Protein AF-A0A7S4NDR8-F1 (afdb_monomer_lite)

Foldseek 3Di:
DVVVVVVVVVVVVVPDPDPDDDDPPPDDDDDDDDPPDPDDPDPPPPCPPDDLQFFWFFFDFFKTKIFHNPDFWAFKWKWKDAFFKTKTFAPTPPAAFPDAAWDADVVQQWPTKGGDRGMIMTTGHGDFNMFMWMDHTRMIMTGGGVADQQTHNGTWGDHRQFTPPPDTDGRDGDDDHNCVVCVRVSNNDHDDDNVPPPPD

Secondary structure (DSSP, 8-state):
-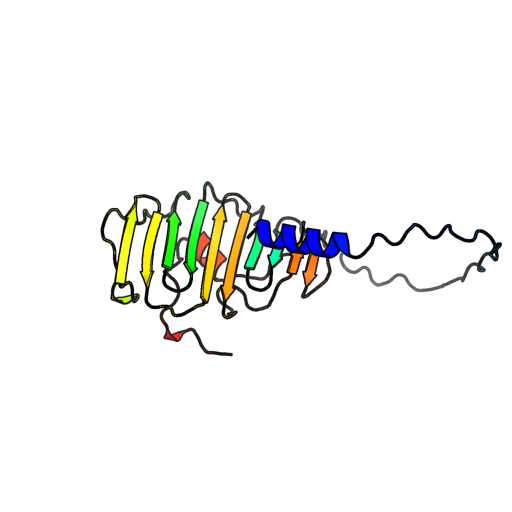HHHHHHHHHHHHTT-----PPP-------PPP-----PPPPP---------SEEEEEEEETEEEEEESS--EEEEEEEEEETTEEEEEE-STTPPP--SEE---GGGTEEEEEE-SSEEEEEE----SEEEEEEEETEEEEEEES-BTTTBSS-EEEETTEEEESS-EESPPPPP-HHHHHHHTT---SSPPGGG----

Organism: NCBI:txid180227

Structure (mmCIF, N/CA/C/O backbone):
data_AF-A0A7S4NDR8-F1
#
_entry.id   AF-A0A7S4NDR8-F1
#
loop_
_atom_site.group_PDB
_atom_site.id
_atom_site.type_symbol
_atom_site.label_atom_id
_atom_site.label_alt_id
_atom_site.label_comp_id
_atom_site.label_asym_id
_atom_site.label_entity_id
_atom_site.label_seq_id
_atom_site.pdbx_PDB_ins_code
_atom_site.Cartn_x
_atom_site.Cartn_y
_atom_site.Cartn_z
_atom_site.occupancy
_atom_site.B_iso_or_equiv
_atom_site.auth_seq_id
_atom_site.auth_comp_id
_atom_site.auth_asym_id
_atom_site.auth_atom_id
_atom_site.pdbx_PDB_model_num
ATOM 1 N N . GLU A 1 1 ? 9.365 9.680 5.099 1.00 47.12 1 GLU A N 1
ATOM 2 C CA . GLU A 1 1 ? 10.373 8.733 4.561 1.00 47.12 1 GLU A CA 1
ATOM 3 C C . GLU A 1 1 ? 11.387 9.365 3.592 1.00 47.12 1 GLU A C 1
ATOM 5 O O . GLU A 1 1 ? 12.544 8.960 3.604 1.00 47.12 1 GLU A O 1
ATOM 10 N N . THR A 1 2 ? 11.047 10.434 2.855 1.00 43.62 2 THR A N 1
ATOM 11 C CA . THR A 1 2 ? 11.952 11.140 1.912 1.00 43.62 2 THR A CA 1
ATOM 12 C C . THR A 1 2 ? 13.285 11.617 2.517 1.00 43.62 2 THR A C 1
ATOM 14 O O . THR A 1 2 ? 14.307 11.635 1.838 1.00 43.62 2 THR A O 1
ATOM 17 N N . PHE A 1 3 ? 13.314 11.963 3.810 1.00 41.59 3 PHE A N 1
ATOM 18 C CA . PHE A 1 3 ? 14.525 12.453 4.484 1.00 41.59 3 PHE A CA 1
ATOM 19 C C . PHE A 1 3 ? 15.592 11.375 4.728 1.00 41.59 3 PHE A C 1
ATOM 21 O O . PHE A 1 3 ? 16.781 11.688 4.720 1.00 41.59 3 PHE A O 1
ATOM 28 N N . VAL A 1 4 ? 15.198 10.113 4.925 1.00 57.78 4 VAL A N 1
ATOM 29 C CA . VAL A 1 4 ? 16.147 9.027 5.232 1.00 57.78 4 VAL A CA 1
ATOM 30 C C . VAL A 1 4 ? 16.891 8.593 3.970 1.00 57.78 4 VAL A C 1
ATOM 32 O O . VAL A 1 4 ? 18.102 8.387 4.009 1.00 57.78 4 VAL A O 1
ATOM 35 N N . VAL A 1 5 ? 16.198 8.564 2.828 1.00 58.53 5 VAL A N 1
ATOM 36 C CA . VAL A 1 5 ? 16.813 8.308 1.516 1.00 58.53 5 VAL A CA 1
ATOM 37 C C . VAL A 1 5 ? 17.783 9.434 1.146 1.00 58.53 5 VAL A C 1
ATOM 39 O O . VAL A 1 5 ? 18.893 9.158 0.695 1.00 58.53 5 VAL A O 1
ATOM 42 N N . LEU A 1 6 ? 17.435 10.697 1.431 1.00 54.94 6 LEU A N 1
ATOM 43 C CA . LEU A 1 6 ? 18.347 11.827 1.221 1.00 54.94 6 LEU A CA 1
ATOM 44 C C . LEU A 1 6 ? 19.599 11.740 2.109 1.00 54.94 6 LEU A C 1
ATOM 46 O O . LEU A 1 6 ? 20.694 12.061 1.655 1.00 54.94 6 LEU A O 1
ATOM 50 N N . LEU A 1 7 ? 19.458 11.285 3.359 1.00 59.50 7 LEU A N 1
ATOM 51 C CA . LEU A 1 7 ? 20.577 11.095 4.288 1.00 59.50 7 LEU A CA 1
ATOM 52 C C . LEU A 1 7 ? 21.486 9.931 3.885 1.00 59.50 7 LEU A C 1
ATOM 54 O O . LEU A 1 7 ? 22.703 10.065 3.988 1.00 59.50 7 LEU A O 1
ATOM 58 N N . LEU A 1 8 ? 20.932 8.824 3.383 1.00 60.38 8 LEU A N 1
ATOM 59 C CA . LEU A 1 8 ? 21.721 7.698 2.874 1.00 60.38 8 LEU A CA 1
ATOM 60 C C . LEU A 1 8 ? 22.433 8.049 1.562 1.00 60.38 8 LEU A C 1
ATOM 62 O O . LEU A 1 8 ? 23.616 7.742 1.424 1.00 60.38 8 LEU A O 1
ATOM 66 N N . LEU A 1 9 ? 21.784 8.778 0.650 1.00 59.06 9 LEU A N 1
ATOM 67 C CA . LEU A 1 9 ? 22.429 9.297 -0.563 1.00 59.06 9 LEU A CA 1
ATOM 68 C C . LEU A 1 9 ? 23.502 10.348 -0.235 1.00 59.06 9 LEU A C 1
ATOM 70 O O . LEU A 1 9 ? 24.587 10.320 -0.816 1.00 59.06 9 LEU A O 1
ATOM 74 N N . ALA A 1 10 ? 23.264 11.219 0.750 1.00 58.81 10 ALA A N 1
ATOM 75 C CA . ALA A 1 10 ? 24.262 12.179 1.225 1.00 58.81 10 ALA A CA 1
ATOM 76 C C . ALA A 1 10 ? 25.436 11.499 1.954 1.00 58.81 10 ALA A C 1
ATOM 78 O O . ALA A 1 10 ? 26.580 11.944 1.832 1.00 58.81 10 ALA A O 1
ATOM 79 N N . ALA A 1 11 ? 25.185 10.412 2.688 1.00 61.91 11 ALA A N 1
ATOM 80 C CA . ALA A 1 11 ? 26.225 9.616 3.335 1.00 61.91 11 ALA A CA 1
ATOM 81 C C . ALA A 1 11 ? 27.050 8.815 2.316 1.00 61.91 11 ALA A C 1
ATOM 83 O O . ALA A 1 11 ? 28.265 8.689 2.485 1.00 61.91 11 ALA A O 1
ATOM 84 N N . HIS A 1 12 ? 26.426 8.335 1.235 1.00 56.88 12 HIS A N 1
ATOM 85 C CA . HIS A 1 12 ? 27.137 7.625 0.173 1.00 56.88 12 HIS A CA 1
ATOM 86 C C . HIS A 1 12 ? 27.944 8.579 -0.718 1.00 56.88 12 HIS A C 1
ATOM 88 O O . HIS A 1 12 ? 29.095 8.284 -1.037 1.00 56.88 12 HIS A O 1
ATOM 94 N N . SER A 1 13 ? 27.410 9.773 -1.003 1.00 52.69 13 SER A N 1
ATOM 95 C CA . SER A 1 13 ? 28.092 10.831 -1.763 1.00 52.69 13 SER A CA 1
ATOM 96 C C . SER A 1 13 ? 29.358 11.360 -1.067 1.00 52.69 13 SER A C 1
ATOM 98 O O . SER A 1 13 ? 30.283 11.813 -1.735 1.00 52.69 13 SER A O 1
ATOM 100 N N . ARG A 1 14 ? 29.475 11.231 0.264 1.00 52.69 14 ARG A N 1
ATOM 101 C CA . ARG A 1 14 ? 30.699 11.604 1.003 1.00 52.69 14 ARG A CA 1
ATOM 102 C C . ARG A 1 14 ? 31.832 10.572 0.950 1.00 52.69 14 ARG A C 1
ATOM 104 O O . ARG A 1 14 ? 32.906 10.869 1.469 1.00 52.69 14 ARG A O 1
ATOM 111 N N . ARG A 1 15 ? 31.640 9.379 0.370 1.00 53.22 15 ARG A N 1
ATOM 112 C CA . ARG A 1 15 ? 32.685 8.332 0.343 1.00 53.22 15 ARG A CA 1
ATOM 113 C C . ARG A 1 15 ? 33.562 8.298 -0.912 1.00 53.22 15 ARG A C 1
ATOM 115 O O . ARG A 1 15 ? 34.567 7.593 -0.884 1.00 53.22 15 ARG A O 1
ATOM 122 N N . GLU A 1 16 ? 33.285 9.093 -1.945 1.00 50.88 16 GLU A N 1
ATOM 123 C CA . GLU A 1 16 ? 34.094 9.103 -3.176 1.00 50.88 16 GLU A CA 1
ATOM 124 C C . GLU A 1 16 ? 34.367 10.514 -3.710 1.00 50.88 16 GLU A C 1
ATOM 126 O O . GLU A 1 16 ? 33.952 10.897 -4.796 1.00 50.88 16 GLU A O 1
ATOM 131 N N . THR A 1 17 ? 35.164 11.288 -2.981 1.00 50.78 17 THR A N 1
ATOM 132 C CA . THR A 1 17 ? 36.035 12.280 -3.627 1.00 50.78 17 THR A CA 1
ATOM 133 C C . THR A 1 17 ? 37.469 11.777 -3.537 1.00 50.78 17 THR A C 1
ATOM 135 O O . THR A 1 17 ? 38.286 12.318 -2.791 1.00 50.78 17 THR A O 1
ATOM 138 N N . ARG A 1 18 ? 37.786 10.695 -4.263 1.00 54.88 18 ARG A N 1
ATOM 139 C CA . ARG A 1 18 ? 39.184 10.481 -4.656 1.00 54.88 18 ARG A CA 1
ATOM 140 C C . ARG A 1 18 ? 39.522 11.569 -5.681 1.00 54.88 18 ARG A C 1
ATOM 142 O O . ARG A 1 18 ? 38.702 11.817 -6.565 1.00 54.88 18 ARG A O 1
ATOM 149 N N . PRO A 1 19 ? 40.677 12.242 -5.565 1.00 59.91 19 PRO A N 1
ATOM 150 C CA . PRO A 1 19 ? 41.112 13.174 -6.594 1.00 59.91 19 PRO A CA 1
ATOM 151 C C . PRO A 1 19 ? 41.170 12.439 -7.942 1.00 59.91 19 PRO A C 1
ATOM 153 O O . PRO A 1 19 ? 41.523 11.255 -7.960 1.00 59.91 19 PRO A O 1
ATOM 156 N N . PRO A 1 20 ? 40.816 13.100 -9.056 1.00 52.59 20 PRO A N 1
ATOM 157 C CA . PRO A 1 20 ? 40.883 12.490 -10.374 1.00 52.59 20 PRO A CA 1
ATOM 158 C C . PRO A 1 20 ? 42.324 12.038 -10.634 1.00 52.59 20 PRO A C 1
ATOM 160 O O . PRO A 1 20 ? 43.225 12.864 -10.780 1.00 52.59 20 PRO A O 1
ATOM 163 N N . GLN A 1 21 ? 42.555 10.723 -10.658 1.00 63.78 21 GLN A N 1
ATOM 164 C CA . GLN A 1 21 ? 43.772 10.178 -11.245 1.00 63.78 21 GLN A CA 1
ATOM 165 C C . GLN A 1 21 ? 43.726 10.529 -12.729 1.00 63.78 21 GLN A C 1
ATOM 167 O O . GLN A 1 21 ? 42.792 10.146 -13.433 1.00 63.78 21 GLN A O 1
ATOM 172 N N . GLN A 1 22 ? 44.703 11.312 -13.188 1.00 60.75 22 GLN A N 1
ATOM 173 C CA . GLN A 1 22 ? 44.861 11.567 -14.610 1.00 60.75 22 GLN A CA 1
ATOM 174 C C . GLN A 1 22 ? 45.076 10.223 -15.318 1.00 60.75 22 GLN A C 1
ATOM 176 O O . GLN A 1 22 ? 45.931 9.452 -14.875 1.00 60.75 22 GLN A O 1
ATOM 181 N N . PRO A 1 23 ? 44.306 9.916 -16.375 1.00 58.88 23 PRO A N 1
ATOM 182 C CA . PRO A 1 23 ? 44.529 8.711 -17.151 1.00 58.88 23 PRO A CA 1
ATOM 183 C C . PRO A 1 23 ? 45.910 8.794 -17.805 1.00 58.88 23 PRO A C 1
ATOM 185 O O . PRO A 1 23 ? 46.210 9.739 -18.538 1.00 58.88 23 PRO A O 1
ATOM 188 N N . ASP A 1 24 ? 46.750 7.806 -17.508 1.00 57.78 24 ASP A N 1
ATOM 189 C CA . ASP A 1 24 ? 48.013 7.577 -18.195 1.00 57.78 24 ASP A CA 1
ATOM 190 C C . ASP A 1 24 ? 47.701 7.209 -19.654 1.00 57.78 24 ASP A C 1
ATOM 192 O O . ASP A 1 24 ? 47.168 6.143 -19.956 1.00 57.78 24 ASP A O 1
ATOM 196 N N . MET A 1 25 ? 47.961 8.147 -20.563 1.00 55.12 25 MET A N 1
ATOM 197 C CA . MET A 1 25 ? 47.693 8.036 -22.001 1.00 55.12 25 MET A CA 1
ATOM 198 C C . MET A 1 25 ? 48.831 7.317 -22.746 1.00 55.12 25 MET A C 1
ATOM 200 O O . MET A 1 25 ? 49.174 7.688 -23.872 1.00 55.12 25 MET A O 1
ATOM 204 N N . SER A 1 26 ? 49.443 6.303 -22.132 1.00 64.88 26 SER A N 1
ATOM 205 C CA . SER A 1 26 ? 50.592 5.589 -22.697 1.00 64.88 26 SER A CA 1
ATOM 206 C C . SER A 1 26 ? 50.338 4.112 -23.009 1.00 64.88 26 SER A C 1
ATOM 208 O O . SER A 1 26 ? 51.247 3.301 -22.910 1.00 64.88 26 SER A O 1
ATOM 210 N N . GLU A 1 27 ? 49.159 3.748 -23.523 1.00 59.47 27 GLU A N 1
ATOM 211 C CA . GLU A 1 27 ? 49.020 2.461 -24.222 1.00 59.47 27 GLU A CA 1
ATOM 212 C C . GLU A 1 27 ? 48.332 2.604 -25.582 1.00 59.47 27 GLU A C 1
ATOM 214 O O . GLU A 1 27 ? 47.116 2.700 -25.745 1.00 59.47 27 GLU A O 1
ATOM 219 N N . ARG A 1 28 ? 49.199 2.672 -26.595 1.00 50.53 28 ARG A N 1
ATOM 220 C CA . ARG A 1 28 ? 48.893 2.595 -28.018 1.00 50.53 28 ARG A CA 1
ATOM 221 C C . ARG A 1 28 ? 48.278 1.236 -28.363 1.00 50.53 28 ARG A C 1
ATOM 223 O O . ARG A 1 28 ? 48.945 0.217 -28.275 1.00 50.53 28 ARG A O 1
ATOM 230 N N . SER A 1 29 ? 47.088 1.301 -28.953 1.00 59.09 29 SER A N 1
ATOM 231 C CA . SER A 1 29 ? 46.782 0.746 -30.279 1.00 59.09 29 SER A CA 1
ATOM 232 C C . SER A 1 29 ? 47.275 -0.678 -30.572 1.00 59.09 29 SER A C 1
ATOM 234 O O . SER A 1 29 ? 48.303 -0.857 -31.227 1.00 59.09 29 SER A O 1
ATOM 236 N N . GLN A 1 30 ? 46.429 -1.664 -30.283 1.00 56.53 30 GLN A N 1
ATOM 237 C CA . GLN A 1 30 ? 46.253 -2.816 -31.168 1.00 56.53 30 GLN A CA 1
ATOM 238 C C . GLN A 1 30 ? 44.756 -3.014 -31.407 1.00 56.53 30 GLN A C 1
ATOM 240 O O . GLN A 1 30 ? 43.985 -3.229 -30.476 1.00 56.53 30 GLN A O 1
ATOM 245 N N . ALA A 1 31 ? 44.345 -2.853 -32.665 1.00 56.16 31 ALA A N 1
ATOM 246 C CA . ALA A 1 31 ? 42.996 -3.160 -33.105 1.00 56.16 31 ALA A CA 1
ATOM 247 C C . ALA A 1 31 ? 42.802 -4.685 -33.040 1.00 56.16 31 ALA A C 1
ATOM 249 O O . ALA A 1 31 ? 43.624 -5.401 -33.614 1.00 56.16 31 ALA A O 1
ATOM 250 N N . PRO A 1 32 ? 41.767 -5.199 -32.356 1.00 65.31 32 PRO A N 1
ATOM 251 C CA . PRO A 1 32 ? 41.434 -6.611 -32.441 1.00 65.31 32 PRO A CA 1
ATOM 252 C C . PRO A 1 32 ? 40.865 -6.930 -33.830 1.00 65.31 32 PRO A C 1
ATOM 254 O O . PRO A 1 32 ? 40.048 -6.180 -34.370 1.00 65.31 32 PRO A O 1
ATOM 257 N N . ASP A 1 33 ? 41.319 -8.048 -34.395 1.00 58.94 33 ASP A N 1
ATOM 258 C CA . ASP A 1 33 ? 40.849 -8.596 -35.665 1.00 58.94 33 ASP A CA 1
ATOM 259 C C . ASP A 1 33 ? 39.321 -8.807 -35.673 1.00 58.94 33 ASP A C 1
ATOM 261 O O . ASP A 1 33 ? 38.731 -9.161 -34.644 1.00 58.94 33 ASP A O 1
ATOM 265 N N . PRO A 1 34 ? 38.649 -8.649 -36.830 1.00 56.00 34 PRO A N 1
ATOM 266 C CA . PRO A 1 34 ? 37.228 -8.933 -36.954 1.00 56.00 34 PRO A CA 1
ATOM 267 C C . PRO A 1 34 ? 36.975 -10.442 -36.827 1.00 56.00 34 PRO A C 1
ATOM 269 O O . PRO A 1 34 ? 37.177 -11.216 -37.764 1.00 56.00 34 PRO A O 1
ATOM 272 N N . LEU A 1 35 ? 36.496 -10.861 -35.655 1.00 52.62 35 LEU A N 1
ATOM 273 C CA . LEU A 1 35 ? 35.938 -12.191 -35.420 1.00 52.62 35 LEU A CA 1
ATOM 274 C C . LEU A 1 35 ? 34.683 -12.384 -36.286 1.00 52.62 35 LEU A C 1
ATOM 276 O O . LEU A 1 35 ? 33.605 -11.866 -35.993 1.00 52.62 35 LEU A O 1
ATOM 280 N N . VAL A 1 36 ? 34.835 -13.163 -37.357 1.00 60.38 36 VAL A N 1
ATOM 281 C CA . VAL A 1 36 ? 33.736 -13.733 -38.142 1.00 60.38 36 VAL A CA 1
ATOM 282 C C . VAL A 1 36 ? 32.967 -14.707 -37.245 1.00 60.38 36 VAL A C 1
ATOM 284 O O . VAL A 1 36 ? 33.396 -15.837 -37.029 1.00 60.38 36 VAL A O 1
ATOM 287 N N . SER A 1 37 ? 31.830 -14.265 -36.706 1.00 50.88 37 SER A N 1
ATOM 288 C CA . SER A 1 37 ? 30.893 -15.109 -35.960 1.00 50.88 37 SER A CA 1
ATOM 289 C C . SER A 1 37 ? 29.688 -15.439 -36.841 1.00 50.88 37 SER A C 1
ATOM 291 O O . SER A 1 37 ? 28.754 -14.652 -36.975 1.00 50.88 37 SER A O 1
ATOM 293 N N . GLY A 1 38 ? 29.729 -16.616 -37.470 1.00 53.97 38 GLY A N 1
ATOM 294 C CA . GLY A 1 38 ? 28.604 -17.237 -38.176 1.00 53.97 38 GLY A CA 1
ATOM 295 C C . GLY A 1 38 ? 27.606 -17.882 -37.211 1.00 53.97 38 GLY A C 1
ATOM 296 O O . GLY A 1 38 ? 27.370 -19.086 -37.280 1.00 53.97 38 GLY A O 1
ATOM 297 N N . GLY A 1 39 ? 27.059 -17.099 -36.282 1.00 53.62 39 GLY A N 1
ATOM 298 C CA . GLY A 1 39 ? 25.976 -17.530 -35.402 1.00 53.62 39 GLY A CA 1
ATOM 299 C C . GLY A 1 39 ? 24.621 -17.320 -36.073 1.00 53.62 39 GLY A C 1
ATOM 300 O O . GLY A 1 39 ? 24.325 -16.218 -36.531 1.00 53.62 39 GLY A O 1
ATOM 301 N N . ASN A 1 40 ? 23.793 -18.366 -36.125 1.00 64.69 40 ASN A N 1
ATOM 302 C CA . ASN A 1 40 ? 22.383 -18.231 -36.488 1.00 64.69 40 ASN A CA 1
ATOM 303 C C . ASN A 1 40 ? 21.728 -17.142 -35.614 1.00 64.69 40 ASN A C 1
ATOM 305 O O . ASN A 1 40 ? 22.010 -17.105 -34.411 1.00 64.69 40 ASN A O 1
ATOM 309 N N . PRO A 1 41 ? 20.867 -16.272 -36.177 1.00 64.56 41 PRO A N 1
ATOM 310 C CA . PRO A 1 41 ? 20.147 -15.288 -35.383 1.00 64.56 41 PRO A CA 1
ATOM 311 C C . PRO A 1 41 ? 19.368 -16.016 -34.277 1.00 64.56 41 PRO A C 1
ATOM 313 O O . PRO A 1 41 ? 18.782 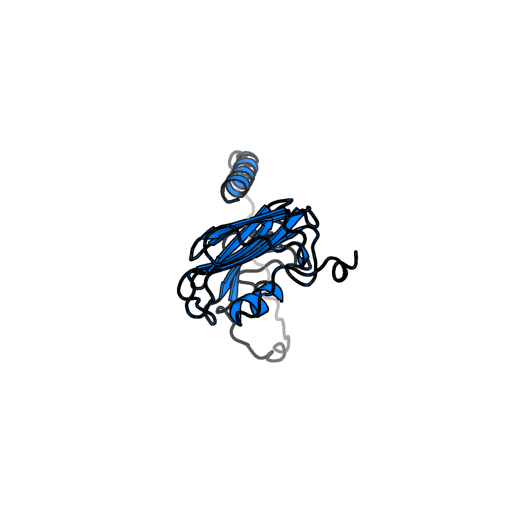-17.071 -34.551 1.00 64.56 41 PRO A O 1
ATOM 316 N N . PRO A 1 42 ? 19.376 -15.502 -33.032 1.00 65.06 42 PRO A N 1
ATOM 317 C CA . PRO A 1 42 ? 18.561 -16.070 -31.972 1.00 65.06 42 PRO A CA 1
ATOM 318 C C . PRO A 1 42 ? 17.106 -16.146 -32.454 1.00 65.06 42 PRO A C 1
ATOM 320 O O . PRO A 1 42 ? 16.675 -15.279 -33.224 1.00 65.06 42 PRO A O 1
ATOM 323 N N . PRO A 1 43 ? 16.357 -17.191 -32.055 1.00 59.78 43 PRO A N 1
ATOM 324 C CA . PRO A 1 43 ? 14.951 -17.306 -32.411 1.00 59.78 43 PRO A CA 1
ATOM 325 C C . PRO A 1 43 ? 14.267 -15.989 -32.066 1.00 59.78 43 PRO A C 1
ATOM 327 O O . PRO A 1 43 ? 14.545 -15.424 -31.008 1.00 59.78 43 PRO A O 1
ATOM 330 N N . ALA A 1 44 ? 13.433 -15.491 -32.981 1.00 55.12 44 ALA A N 1
ATOM 331 C CA . ALA A 1 44 ? 12.648 -14.280 -32.801 1.00 55.12 44 ALA A CA 1
ATOM 332 C C . ALA A 1 44 ? 11.732 -14.457 -31.581 1.00 55.12 44 ALA A C 1
ATOM 334 O O . ALA A 1 44 ? 10.579 -14.867 -31.699 1.00 55.12 44 ALA A O 1
ATOM 335 N N . GLY A 1 45 ? 12.284 -14.219 -30.391 1.00 51.69 45 GLY A N 1
ATOM 336 C CA . GLY A 1 45 ? 11.537 -14.057 -29.163 1.00 51.69 45 GLY A CA 1
ATOM 337 C C . GLY A 1 45 ? 10.607 -12.892 -29.416 1.00 51.69 45 GLY A C 1
ATOM 338 O O . GLY A 1 45 ? 11.073 -11.817 -29.796 1.00 51.69 45 GLY A O 1
ATOM 339 N N . GLY A 1 46 ? 9.302 -13.148 -29.328 1.00 51.38 46 GLY A N 1
ATOM 340 C CA . GLY A 1 46 ? 8.286 -12.136 -29.566 1.00 51.38 46 GLY A CA 1
ATOM 341 C C . GLY A 1 46 ? 8.661 -10.887 -28.786 1.00 51.38 46 GLY A C 1
ATOM 342 O O . GLY A 1 46 ? 8.778 -10.938 -27.565 1.00 51.38 46 GLY A O 1
ATOM 343 N N . SER A 1 47 ? 8.929 -9.795 -29.499 1.00 48.28 47 SER A N 1
ATOM 344 C CA . SER A 1 47 ? 9.213 -8.510 -28.883 1.00 48.28 47 SER A CA 1
ATOM 345 C C . SER A 1 47 ? 7.909 -8.010 -28.271 1.00 48.28 47 SER A C 1
ATOM 347 O O . SER A 1 47 ? 7.176 -7.242 -28.897 1.00 48.28 47 SER A O 1
ATOM 349 N N . SER A 1 48 ? 7.566 -8.495 -27.078 1.00 66.75 48 SER A N 1
ATOM 350 C CA . SER A 1 48 ? 6.593 -7.816 -26.240 1.00 66.75 48 SER A CA 1
ATOM 351 C C . SER A 1 48 ? 7.194 -6.448 -25.971 1.00 66.75 48 SER A C 1
ATOM 353 O O . SER A 1 48 ? 8.247 -6.335 -25.339 1.00 66.75 48 SER A O 1
ATOM 355 N N . THR A 1 49 ? 6.592 -5.418 -26.554 1.00 70.12 49 THR A N 1
ATOM 356 C CA . THR A 1 49 ? 6.933 -4.041 -26.225 1.00 70.12 49 THR A CA 1
ATOM 357 C C . THR A 1 49 ? 6.877 -3.908 -24.705 1.00 70.12 49 THR A C 1
ATOM 359 O O . THR A 1 49 ? 5.888 -4.364 -24.128 1.00 70.12 49 THR A O 1
ATOM 362 N N . PRO A 1 50 ? 7.923 -3.370 -24.059 1.00 73.12 50 PRO A N 1
ATOM 363 C CA . PRO A 1 50 ? 7.932 -3.212 -22.613 1.00 73.12 50 PRO A CA 1
ATOM 364 C C . PRO A 1 50 ? 6.682 -2.450 -22.173 1.00 73.12 50 PRO A C 1
ATOM 366 O O . PRO A 1 50 ? 6.357 -1.404 -22.739 1.00 73.12 50 PRO A O 1
ATOM 369 N N . ASP A 1 51 ? 5.964 -3.030 -21.217 1.00 81.75 51 ASP A N 1
ATOM 370 C CA . ASP A 1 51 ? 4.785 -2.418 -20.631 1.00 81.75 51 ASP A CA 1
ATOM 371 C C . ASP A 1 51 ? 5.233 -1.368 -19.610 1.00 81.75 51 ASP A C 1
ATOM 373 O O . ASP A 1 51 ? 5.897 -1.685 -18.625 1.00 81.75 51 ASP A O 1
ATOM 377 N N . TYR A 1 52 ? 4.926 -0.106 -19.898 1.00 83.50 52 TYR A N 1
ATOM 378 C CA . TYR A 1 52 ? 5.291 1.039 -19.064 1.00 83.50 52 TYR A CA 1
ATOM 379 C C . TYR A 1 52 ? 4.091 1.622 -18.315 1.00 83.50 52 TYR A C 1
ATOM 381 O O . TYR A 1 52 ? 4.217 2.695 -17.718 1.00 83.50 52 TYR A O 1
ATOM 389 N N . THR A 1 53 ? 2.925 0.970 -18.346 1.00 91.44 53 THR A N 1
ATOM 390 C CA . THR A 1 53 ? 1.760 1.463 -17.600 1.00 91.44 53 THR A CA 1
ATOM 391 C C . THR A 1 53 ? 1.919 1.252 -16.094 1.00 91.44 53 THR A C 1
ATOM 393 O O . THR A 1 53 ? 1.359 2.030 -15.321 1.00 91.44 53 THR A O 1
ATOM 396 N N . HIS A 1 54 ? 2.762 0.299 -15.674 1.00 93.94 54 HIS A N 1
ATOM 397 C CA . HIS A 1 54 ? 3.025 -0.031 -14.272 1.00 93.94 54 HIS A CA 1
ATOM 398 C C . HIS A 1 54 ? 4.520 0.004 -13.944 1.00 93.94 54 HIS A C 1
ATOM 400 O O . HIS A 1 54 ? 5.282 -0.847 -14.396 1.00 93.94 54 HIS A O 1
ATOM 406 N N . CYS A 1 55 ? 4.959 0.967 -13.131 1.00 96.94 55 CYS A N 1
ATOM 407 C CA . CYS A 1 55 ? 6.383 1.154 -12.830 1.00 96.94 55 CYS A CA 1
ATOM 408 C C . CYS A 1 55 ? 6.637 1.392 -11.340 1.00 96.94 55 CYS A C 1
ATOM 410 O O . CYS A 1 55 ? 6.092 2.328 -10.750 1.00 96.94 55 CYS A O 1
ATOM 412 N N . THR A 1 56 ? 7.551 0.625 -10.742 1.00 97.69 56 THR A N 1
ATOM 413 C CA . THR A 1 56 ? 8.086 0.927 -9.405 1.00 97.69 56 THR A CA 1
ATOM 414 C C . THR A 1 56 ? 8.853 2.247 -9.452 1.00 97.69 56 THR A C 1
ATOM 416 O O . THR A 1 56 ? 9.801 2.372 -10.216 1.00 97.69 56 THR A O 1
ATOM 419 N N . MET A 1 57 ? 8.487 3.233 -8.630 1.00 97.62 57 MET A N 1
ATOM 420 C CA . MET A 1 57 ? 9.149 4.545 -8.585 1.00 97.62 57 MET A CA 1
ATOM 421 C C . MET A 1 57 ? 10.247 4.589 -7.518 1.00 97.62 57 MET A C 1
ATOM 423 O O . MET A 1 57 ? 11.361 5.053 -7.775 1.00 97.62 57 MET A O 1
ATOM 427 N N . SER A 1 58 ? 9.931 4.140 -6.303 1.00 98.06 58 SER A N 1
ATOM 428 C CA . SER A 1 58 ? 10.855 4.125 -5.167 1.00 98.06 58 SER A CA 1
ATOM 429 C C . SER A 1 58 ? 10.447 3.051 -4.171 1.00 98.06 58 SER A C 1
ATOM 431 O O . SER A 1 58 ? 9.259 2.842 -3.957 1.00 98.06 58 SER A O 1
ATOM 433 N N . ALA A 1 59 ? 11.412 2.385 -3.547 1.00 97.69 59 ALA A N 1
ATOM 434 C CA . ALA A 1 59 ? 11.152 1.363 -2.547 1.00 97.69 59 ALA A CA 1
ATOM 435 C C . ALA A 1 59 ? 12.275 1.287 -1.519 1.00 97.69 59 ALA A C 1
ATOM 437 O O . ALA A 1 59 ? 13.443 1.512 -1.849 1.00 97.69 59 ALA A O 1
ATOM 438 N N . CYS A 1 60 ? 11.911 0.961 -0.283 1.00 96.88 60 CYS A N 1
ATOM 439 C CA . CYS A 1 60 ? 12.830 0.833 0.836 1.00 96.88 60 CYS A CA 1
ATOM 440 C C . CYS A 1 60 ? 12.388 -0.316 1.748 1.00 96.88 60 CYS A C 1
ATOM 442 O O . CYS A 1 60 ? 11.549 -0.136 2.626 1.00 96.88 60 CYS A O 1
ATOM 444 N N . PHE A 1 61 ? 12.986 -1.491 1.550 1.00 94.75 61 PHE A N 1
ATOM 445 C CA . PHE A 1 61 ? 12.792 -2.719 2.323 1.00 94.75 61 PHE A CA 1
ATOM 446 C C . PHE A 1 61 ? 11.331 -3.168 2.431 1.00 94.75 61 PHE A C 1
ATOM 448 O O . PHE A 1 61 ? 10.925 -4.070 1.712 1.00 94.75 61 PHE A O 1
ATOM 455 N N . CYS A 1 62 ? 10.562 -2.579 3.342 1.00 96.19 62 CYS A N 1
ATOM 456 C CA . CYS A 1 62 ? 9.194 -2.953 3.672 1.00 96.19 62 CYS A CA 1
ATOM 457 C C . CYS A 1 62 ? 8.130 -2.090 2.989 1.00 96.19 62 CYS A C 1
ATOM 459 O O . CYS A 1 62 ? 6.947 -2.343 3.200 1.00 96.19 62 CYS A O 1
ATOM 461 N N . CYS A 1 63 ? 8.510 -1.068 2.221 1.00 97.31 63 CYS A N 1
ATOM 462 C CA . CYS A 1 63 ? 7.562 -0.207 1.525 1.00 97.31 63 CYS A CA 1
ATOM 463 C C . CYS A 1 63 ? 7.993 0.112 0.094 1.00 97.31 63 CYS A C 1
ATOM 465 O O . CYS A 1 63 ? 9.184 0.133 -0.232 1.00 97.31 63 CYS A O 1
ATOM 467 N N . TYR A 1 64 ? 7.011 0.388 -0.762 1.00 98.19 64 TYR A N 1
ATOM 468 C CA . TYR A 1 64 ? 7.241 0.884 -2.111 1.00 98.19 64 TYR A CA 1
ATOM 469 C C . TYR A 1 64 ? 6.189 1.906 -2.530 1.00 98.19 64 TYR A C 1
ATOM 471 O O . TYR A 1 64 ? 5.076 1.925 -2.014 1.00 98.19 64 TYR A O 1
ATOM 479 N N . ASN A 1 65 ? 6.566 2.737 -3.496 1.00 98.25 65 ASN A N 1
ATOM 480 C CA . ASN A 1 65 ? 5.713 3.635 -4.254 1.00 98.25 65 ASN A CA 1
ATOM 481 C C . ASN A 1 65 ? 5.881 3.315 -5.738 1.00 98.25 65 ASN A C 1
ATOM 483 O O . ASN A 1 65 ? 7.006 3.139 -6.220 1.00 98.25 65 ASN A O 1
ATOM 487 N N . ALA A 1 66 ? 4.777 3.272 -6.463 1.00 98.00 66 ALA A N 1
ATOM 488 C CA . ALA A 1 66 ? 4.726 2.932 -7.873 1.00 98.00 66 ALA A CA 1
ATOM 489 C C . ALA A 1 66 ? 3.699 3.794 -8.612 1.00 98.00 66 ALA A C 1
ATOM 491 O O . ALA A 1 66 ? 2.886 4.495 -8.002 1.00 98.00 66 ALA A O 1
ATOM 492 N N . VAL A 1 67 ? 3.794 3.764 -9.937 1.00 97.56 67 VAL A N 1
ATOM 493 C CA . VAL A 1 67 ? 2.886 4.426 -10.870 1.00 97.56 67 VAL A CA 1
ATOM 494 C C . VAL A 1 67 ? 2.072 3.357 -11.586 1.00 97.56 67 VAL A C 1
ATOM 496 O O . VAL A 1 67 ? 2.644 2.379 -12.056 1.00 97.56 67 VAL A O 1
ATOM 499 N N . ASP A 1 68 ? 0.765 3.571 -11.675 1.00 96.38 68 ASP A N 1
ATOM 500 C CA . ASP A 1 68 ? -0.212 2.771 -12.406 1.00 96.38 68 ASP A CA 1
ATOM 501 C C . ASP A 1 68 ? -1.058 3.721 -13.267 1.00 96.38 68 ASP A C 1
ATOM 503 O O . ASP A 1 68 ? -1.841 4.526 -12.755 1.00 96.38 68 ASP A O 1
ATOM 507 N N . LEU A 1 69 ? -0.837 3.683 -14.580 1.00 95.75 69 LEU A N 1
ATOM 508 C CA . LEU A 1 69 ? -1.527 4.537 -15.550 1.00 95.75 69 LEU A CA 1
ATOM 509 C C . LEU A 1 69 ? -2.869 3.958 -16.008 1.00 95.75 69 LEU A C 1
ATOM 511 O O . LEU A 1 69 ? -3.687 4.705 -16.546 1.00 95.75 69 LEU A O 1
ATOM 515 N N . ASP A 1 70 ? -3.109 2.672 -15.761 1.00 95.06 70 ASP A N 1
ATOM 516 C CA . ASP A 1 70 ? -4.356 1.993 -16.118 1.00 95.06 70 ASP A CA 1
ATOM 517 C C . ASP A 1 70 ? -5.434 2.192 -15.042 1.00 95.06 70 ASP A C 1
ATOM 519 O O . ASP A 1 70 ? -6.632 2.160 -15.329 1.00 95.06 70 ASP A O 1
ATOM 523 N N . ASN A 1 71 ? -5.023 2.470 -13.803 1.00 91.75 71 ASN A N 1
ATOM 524 C CA . ASN A 1 71 ? -5.905 2.681 -12.662 1.00 91.75 71 ASN A CA 1
ATOM 525 C C . ASN A 1 71 ? -5.650 4.055 -12.039 1.00 91.75 71 ASN A C 1
ATOM 527 O O . ASN A 1 71 ? -4.875 4.198 -11.096 1.00 91.75 71 ASN A O 1
ATOM 531 N N . ILE A 1 72 ? -6.345 5.080 -12.533 1.00 92.75 72 ILE A N 1
ATOM 532 C CA . ILE A 1 72 ? -6.246 6.441 -11.995 1.00 92.75 72 ILE A CA 1
ATOM 533 C C . ILE A 1 72 ? -7.368 6.671 -10.980 1.00 92.75 72 ILE A C 1
ATOM 535 O O . ILE A 1 72 ? -8.540 6.776 -11.342 1.00 92.75 72 ILE A O 1
ATOM 539 N N . ALA A 1 73 ? -7.009 6.804 -9.704 1.00 90.50 73 ALA A N 1
ATOM 540 C CA . ALA A 1 73 ? -7.954 7.181 -8.659 1.00 90.50 73 ALA A CA 1
ATOM 541 C C . ALA A 1 73 ? -8.217 8.692 -8.698 1.00 90.50 73 ALA A C 1
ATOM 543 O O . ALA A 1 73 ? -7.294 9.501 -8.602 1.00 90.50 73 ALA A O 1
ATOM 544 N N . LEU A 1 74 ? -9.481 9.103 -8.794 1.00 90.06 74 LEU A N 1
ATOM 545 C CA . LEU A 1 74 ? -9.838 10.505 -8.585 1.00 90.06 74 LEU A CA 1
ATOM 546 C C . LEU A 1 74 ? -9.767 10.793 -7.084 1.00 90.06 74 LEU A C 1
ATOM 548 O O . LEU A 1 74 ? -10.582 10.255 -6.347 1.00 90.06 74 LEU A O 1
ATOM 552 N N . CYS A 1 75 ? -8.812 11.632 -6.662 1.00 92.94 75 CYS A N 1
ATOM 553 C CA . CYS A 1 75 ? -8.425 11.901 -5.265 1.00 92.94 75 CYS A CA 1
ATOM 554 C C . CYS A 1 75 ? -7.658 10.746 -4.590 1.00 92.94 75 CYS A C 1
ATOM 556 O O . CYS A 1 75 ? -7.174 9.832 -5.253 1.00 92.94 75 CYS A O 1
ATOM 558 N N . CYS A 1 76 ? -7.472 10.842 -3.268 1.00 92.06 76 CYS A N 1
ATOM 559 C CA . CYS A 1 76 ? -6.683 9.891 -2.497 1.00 92.06 76 CYS A CA 1
ATOM 560 C C . CYS A 1 76 ? -7.563 8.970 -1.640 1.00 92.06 76 CYS A C 1
ATOM 562 O O . CYS A 1 76 ? -8.548 9.410 -1.036 1.00 92.06 76 CYS A O 1
ATOM 564 N N . MET A 1 77 ? -7.138 7.718 -1.520 1.00 94.62 77 MET A N 1
ATOM 565 C CA . MET A 1 77 ? -7.627 6.748 -0.547 1.00 94.62 77 MET A CA 1
ATOM 566 C C . MET A 1 77 ? -6.445 5.989 0.046 1.00 94.62 77 MET A C 1
ATOM 568 O O . MET A 1 77 ? -5.521 5.629 -0.679 1.00 94.62 77 MET A O 1
ATOM 572 N N . TYR A 1 78 ? -6.441 5.778 1.356 1.00 94.69 78 TYR A N 1
ATOM 573 C CA . TYR A 1 78 ? -5.446 4.927 2.002 1.00 94.69 78 TYR A CA 1
ATOM 574 C C . TYR A 1 78 ? -5.998 4.326 3.284 1.00 94.69 78 TYR A C 1
ATOM 576 O O . TYR A 1 78 ? -6.938 4.859 3.876 1.00 94.69 78 TYR A O 1
ATOM 584 N N . GLU A 1 79 ? -5.380 3.228 3.685 1.00 94.69 79 GLU A N 1
ATOM 585 C CA . GLU A 1 79 ? -5.602 2.520 4.937 1.00 94.69 79 GLU A CA 1
ATOM 586 C C . GLU A 1 79 ? -4.252 2.049 5.447 1.00 94.69 79 GLU A C 1
ATOM 588 O O . GLU A 1 79 ? -3.467 1.476 4.684 1.00 94.69 79 GLU A O 1
ATOM 593 N N . ALA A 1 80 ? -3.960 2.301 6.716 1.00 95.00 80 ALA A N 1
ATOM 594 C CA . ALA A 1 80 ? -2.700 1.892 7.304 1.00 95.00 80 ALA A CA 1
ATOM 595 C C . ALA A 1 80 ? -2.804 1.646 8.808 1.00 95.00 80 ALA A C 1
ATOM 597 O O . ALA A 1 80 ? -3.393 2.429 9.550 1.00 95.00 80 ALA A O 1
ATOM 598 N N . ASP A 1 81 ? -2.133 0.589 9.247 1.00 94.62 81 ASP A N 1
ATOM 599 C CA . ASP A 1 81 ? -1.820 0.302 10.635 1.00 94.62 81 ASP A CA 1
ATOM 600 C C . ASP A 1 81 ? -0.324 0.574 10.861 1.00 94.62 81 ASP A C 1
ATOM 602 O O . ASP A 1 81 ? 0.543 0.004 10.193 1.00 94.62 81 ASP A O 1
ATOM 606 N N . PHE A 1 82 ? -0.010 1.429 11.829 1.00 93.44 82 PHE A N 1
ATOM 607 C CA . PHE A 1 82 ? 1.341 1.761 12.272 1.00 93.44 82 PHE A CA 1
ATOM 608 C C . PHE A 1 82 ? 1.445 1.546 13.778 1.00 93.44 82 PHE A C 1
ATOM 610 O O . PHE A 1 82 ? 1.006 2.380 14.572 1.00 93.44 82 PHE A O 1
ATOM 617 N N . LEU A 1 83 ? 2.062 0.437 14.192 1.00 93.62 83 LEU A N 1
ATOM 618 C CA . LEU A 1 83 ? 2.139 0.018 15.593 1.00 93.62 83 LEU A CA 1
ATOM 619 C C . LEU A 1 83 ? 0.746 -0.028 16.246 1.00 93.62 83 LEU A C 1
ATOM 621 O O . LEU A 1 83 ? -0.010 -0.969 16.031 1.00 93.62 83 LEU A O 1
ATOM 625 N N . CYS A 1 84 ? 0.422 0.970 17.068 1.00 95.44 84 CYS A N 1
ATOM 626 C CA . CYS A 1 84 ? -0.843 1.096 17.784 1.00 95.44 84 CYS A CA 1
ATOM 627 C C . CYS A 1 84 ? -1.806 2.103 17.148 1.00 95.44 84 CYS A C 1
ATOM 629 O O . CYS A 1 84 ? -2.847 2.374 17.735 1.00 95.44 84 CYS A O 1
ATOM 631 N N . ILE A 1 85 ? -1.469 2.678 15.995 1.00 96.00 85 ILE A N 1
ATOM 632 C CA . ILE A 1 85 ? -2.284 3.676 15.306 1.00 96.00 85 ILE A CA 1
ATOM 633 C C . ILE A 1 85 ? -2.871 3.039 14.053 1.00 96.00 85 ILE A C 1
ATOM 635 O O . ILE A 1 85 ? -2.152 2.406 13.286 1.00 96.00 85 ILE A O 1
ATOM 639 N N . ARG A 1 86 ? -4.165 3.243 13.840 1.00 95.06 86 ARG A N 1
ATOM 640 C CA . ARG A 1 86 ? -4.849 2.976 12.579 1.00 95.06 86 ARG A CA 1
ATOM 641 C C . ARG A 1 86 ? -5.269 4.294 11.963 1.00 95.06 86 ARG A C 1
ATOM 643 O O . ARG A 1 86 ? -5.866 5.120 12.648 1.00 95.06 86 ARG A O 1
ATOM 650 N N . GLU A 1 87 ? -5.002 4.468 10.684 1.00 95.56 87 GLU A N 1
ATOM 651 C CA . GLU A 1 87 ? -5.436 5.626 9.918 1.00 95.56 87 GLU A CA 1
ATOM 652 C C . GLU A 1 87 ? -6.079 5.193 8.611 1.00 95.56 87 GLU A C 1
ATOM 654 O O . GLU A 1 87 ? -5.627 4.253 7.957 1.00 95.56 87 GLU A O 1
ATOM 659 N N . GLY A 1 88 ? -7.093 5.942 8.206 1.00 94.88 88 GLY A N 1
ATOM 660 C CA . GLY A 1 88 ? -7.760 5.754 6.933 1.00 94.88 88 GLY A CA 1
ATOM 661 C C . GLY A 1 88 ? -8.173 7.087 6.334 1.00 94.88 88 GLY A C 1
ATOM 662 O O . GLY A 1 88 ? -8.494 8.044 7.041 1.00 94.88 88 GLY A O 1
ATOM 663 N N . PHE A 1 89 ? -8.193 7.147 5.006 1.00 94.75 89 PHE A N 1
ATOM 664 C CA . PHE A 1 89 ? -8.608 8.315 4.232 1.00 94.75 89 PHE A CA 1
ATOM 665 C C . PHE A 1 89 ? -9.400 7.881 2.999 1.00 94.75 89 PHE A C 1
ATOM 667 O O . PHE A 1 89 ? -9.076 6.872 2.374 1.00 94.75 89 PHE A O 1
ATOM 674 N N . CYS A 1 90 ? -10.450 8.620 2.650 1.00 91.38 90 CYS A N 1
ATOM 675 C CA . CYS A 1 90 ? -11.396 8.267 1.590 1.00 91.38 90 CYS A CA 1
ATOM 676 C C . CYS A 1 90 ? -11.932 9.504 0.847 1.00 91.38 90 CYS A C 1
ATOM 678 O O . CYS A 1 90 ? -13.133 9.755 0.800 1.00 91.38 90 CYS A O 1
ATOM 680 N N . CYS A 1 91 ? -11.051 10.301 0.242 1.00 92.88 91 CYS A N 1
ATOM 681 C CA . CYS A 1 91 ? -11.501 11.367 -0.665 1.00 92.88 91 CYS A CA 1
ATOM 682 C C . CYS A 1 91 ? -11.817 10.856 -2.076 1.00 92.88 91 CYS A C 1
ATOM 684 O O . CYS A 1 91 ? -12.230 11.652 -2.919 1.00 92.88 91 CYS A O 1
ATOM 686 N N . ALA A 1 92 ? -11.582 9.571 -2.348 1.00 90.44 92 ALA A N 1
ATOM 687 C CA . ALA A 1 92 ? -11.834 8.985 -3.649 1.00 90.44 92 ALA A CA 1
ATOM 688 C C . ALA A 1 92 ? -13.328 8.862 -3.967 1.00 90.44 92 ALA A C 1
ATOM 690 O O . ALA A 1 92 ? -14.158 8.615 -3.091 1.00 90.44 92 ALA A O 1
ATOM 691 N N . GLN A 1 93 ? -13.672 9.041 -5.244 1.00 83.12 93 GLN A N 1
ATOM 692 C CA . GLN A 1 93 ? -15.046 8.870 -5.707 1.00 83.12 93 GLN A CA 1
ATOM 693 C C . GLN A 1 93 ? -15.500 7.418 -5.490 1.00 83.12 93 GLN A C 1
ATOM 695 O O . GLN A 1 93 ? -14.744 6.490 -5.762 1.00 83.12 93 GLN A O 1
ATOM 700 N N . ASN A 1 94 ? -16.748 7.232 -5.051 1.00 83.06 94 ASN A N 1
ATOM 701 C CA . ASN A 1 94 ? -17.354 5.925 -4.754 1.00 83.06 94 ASN A CA 1
ATOM 702 C C . ASN A 1 94 ? -16.760 5.191 -3.540 1.00 83.06 94 ASN A C 1
ATOM 704 O O . ASN A 1 94 ? -16.962 3.988 -3.407 1.00 83.06 94 ASN A O 1
ATOM 708 N N . VAL A 1 95 ? -16.065 5.898 -2.645 1.00 86.56 95 VAL A N 1
ATOM 709 C CA . VAL A 1 95 ? -15.687 5.349 -1.338 1.00 86.56 95 VAL A CA 1
ATOM 710 C C . VAL A 1 95 ? -16.634 5.890 -0.274 1.00 86.56 95 VAL A C 1
ATOM 712 O O . VAL A 1 95 ? -16.918 7.089 -0.230 1.00 86.56 95 VAL A O 1
ATOM 715 N N . GLU A 1 96 ? -17.134 4.997 0.576 1.00 89.50 96 GLU A N 1
ATOM 716 C CA . GLU A 1 96 ? -18.017 5.367 1.679 1.00 89.50 96 GLU A CA 1
ATOM 717 C C . GLU A 1 96 ? -17.292 6.281 2.688 1.00 89.50 96 GLU A C 1
ATOM 719 O O . GLU A 1 96 ? -16.136 6.015 3.044 1.00 89.50 96 GLU A O 1
ATOM 724 N N . PRO A 1 97 ? -17.948 7.348 3.185 1.00 91.56 97 PRO A N 1
ATOM 725 C CA . PRO A 1 97 ? -17.398 8.194 4.240 1.00 91.56 97 PRO A CA 1
ATOM 726 C C . PRO A 1 97 ? -17.045 7.391 5.501 1.00 91.56 97 PRO A C 1
ATOM 728 O O . PRO A 1 97 ? -17.767 6.471 5.885 1.00 91.56 97 PRO A O 1
ATOM 731 N N . ARG A 1 98 ? -15.985 7.784 6.221 1.00 91.00 98 ARG A N 1
ATOM 732 C CA . ARG A 1 98 ? -15.528 7.062 7.433 1.00 91.00 98 ARG A CA 1
ATOM 733 C C . ARG A 1 98 ? -16.439 7.210 8.653 1.00 91.00 98 ARG A C 1
ATOM 735 O O . ARG A 1 98 ? -16.250 6.500 9.633 1.00 91.00 98 ARG A O 1
ATOM 742 N N . GLY A 1 99 ? -17.428 8.098 8.592 1.00 92.81 99 GLY A N 1
ATOM 743 C CA . GLY A 1 99 ? -18.281 8.450 9.727 1.00 92.81 99 GLY A CA 1
ATOM 744 C C . GLY A 1 99 ? -17.675 9.562 10.587 1.00 92.81 99 GLY A C 1
ATOM 745 O O . GLY A 1 99 ? -16.472 9.797 10.580 1.00 92.81 99 GLY A O 1
ATOM 746 N N . ILE A 1 100 ? -18.526 10.298 11.303 1.00 96.88 100 ILE A N 1
ATOM 747 C CA . ILE A 1 100 ? -18.120 11.465 12.098 1.00 96.88 100 ILE A CA 1
ATOM 748 C C . ILE A 1 100 ? -18.295 11.155 13.584 1.00 96.88 100 ILE A C 1
ATOM 750 O O . ILE A 1 100 ? -19.364 10.713 14.002 1.00 96.88 100 ILE A O 1
ATOM 754 N N . GLY A 1 101 ? -17.273 11.458 14.385 1.00 97.38 101 GLY A N 1
ATOM 755 C CA . GLY A 1 101 ? -17.302 11.317 15.840 1.00 97.38 101 GLY A CA 1
ATOM 756 C C . GLY A 1 101 ? -16.611 10.047 16.328 1.00 97.38 101 GLY A C 1
ATOM 757 O O . GLY A 1 101 ? -15.592 9.639 15.780 1.00 97.38 101 GLY A O 1
ATOM 758 N N . TRP A 1 102 ? -17.138 9.450 17.398 1.00 97.12 102 TRP A N 1
ATOM 759 C CA . TRP A 1 102 ? -16.595 8.220 17.974 1.00 97.12 102 TRP A CA 1
ATOM 760 C C . TRP A 1 102 ? -17.124 7.001 17.214 1.00 97.12 102 TRP A C 1
ATOM 762 O O . TRP A 1 102 ? -18.309 6.684 17.306 1.00 97.12 102 TRP A O 1
ATOM 772 N N . ILE A 1 103 ? -16.244 6.329 16.475 1.00 96.19 103 ILE A N 1
ATOM 773 C CA . ILE A 1 103 ? -16.580 5.232 15.551 1.00 96.19 103 ILE A CA 1
ATOM 774 C C . ILE A 1 103 ? -15.810 3.940 15.868 1.00 96.19 103 ILE A C 1
ATOM 776 O O . ILE A 1 103 ? -15.585 3.123 14.983 1.00 96.19 103 ILE A O 1
ATOM 780 N N . ALA A 1 104 ? -15.357 3.777 17.116 1.00 94.38 104 ALA A N 1
ATOM 781 C CA . ALA A 1 104 ? -14.550 2.630 17.527 1.00 94.38 104 ALA A CA 1
ATOM 782 C C . ALA A 1 104 ? -15.298 1.301 17.361 1.00 94.38 104 ALA A C 1
ATOM 784 O O . ALA A 1 104 ? -16.439 1.166 17.809 1.00 94.38 104 ALA A O 1
ATOM 785 N N . ASP A 1 105 ? -14.621 0.317 16.771 1.00 91.56 105 ASP A N 1
ATOM 786 C CA . ASP A 1 105 ? -15.114 -1.051 16.620 1.00 91.56 105 ASP A CA 1
ATOM 787 C C . ASP A 1 105 ? -14.307 -2.034 17.487 1.00 91.56 105 ASP A C 1
ATOM 789 O O . ASP A 1 105 ? -13.210 -2.483 17.131 1.00 91.56 105 ASP A O 1
ATOM 793 N N . GLU A 1 106 ? -14.878 -2.410 18.634 1.00 89.44 106 GLU A N 1
ATOM 794 C CA . GLU A 1 106 ? -14.255 -3.350 19.574 1.00 89.44 106 GLU A CA 1
ATOM 795 C C . GLU A 1 106 ? -13.996 -4.726 18.943 1.00 89.44 106 GLU A C 1
ATOM 797 O O . GLU A 1 106 ? -13.003 -5.378 19.274 1.00 89.44 106 GLU A O 1
ATOM 802 N N . SER A 1 107 ? -14.825 -5.157 17.980 1.00 87.12 107 SER A N 1
ATOM 803 C CA . SER A 1 107 ? -14.644 -6.448 17.296 1.00 87.12 107 SER A CA 1
ATOM 804 C C . SER A 1 107 ? -13.350 -6.499 16.478 1.00 87.12 107 SER A C 1
ATOM 806 O O . SER A 1 107 ? -12.808 -7.574 16.214 1.00 87.12 107 SER A O 1
ATOM 808 N N . LYS A 1 108 ? -12.809 -5.326 16.135 1.00 82.25 108 LYS A N 1
ATOM 809 C CA . LYS A 1 108 ? -11.553 -5.158 15.398 1.00 82.25 108 LYS A CA 1
ATOM 810 C C . LYS A 1 108 ? -10.360 -4.864 16.303 1.00 82.25 108 LYS A C 1
ATOM 812 O O . LYS A 1 108 ? -9.234 -4.760 15.809 1.00 82.25 108 LYS A O 1
ATOM 817 N N . GLY A 1 109 ? -10.578 -4.801 17.617 1.00 87.44 109 GLY A N 1
ATOM 818 C CA . GLY A 1 109 ? -9.556 -4.465 18.606 1.00 87.44 109 GLY A CA 1
ATOM 819 C C . GLY A 1 109 ? -9.216 -2.974 18.644 1.00 87.44 109 GLY A C 1
ATOM 820 O O . GLY A 1 109 ? -8.090 -2.623 19.004 1.00 87.44 109 GLY A O 1
ATOM 821 N N . GLU A 1 110 ? -10.153 -2.111 18.243 1.00 92.69 110 GLU A N 1
ATOM 822 C CA . GLU A 1 110 ? -10.015 -0.659 18.365 1.00 92.69 110 GLU A CA 1
ATOM 823 C C . GLU A 1 110 ? -10.341 -0.233 19.802 1.00 92.69 110 GLU A C 1
ATOM 825 O O . GLU A 1 110 ? -11.437 -0.467 20.305 1.00 92.69 110 GLU A O 1
ATOM 830 N N . LEU A 1 111 ? -9.372 0.391 20.474 1.00 94.69 111 LEU A N 1
ATOM 831 C CA . LEU A 1 111 ? -9.543 0.987 21.802 1.00 94.69 111 LEU A CA 1
ATOM 832 C C . LEU A 1 111 ? -10.241 2.347 21.704 1.00 94.69 111 LEU A C 1
ATOM 834 O O . LEU A 1 111 ? -11.039 2.719 22.562 1.00 94.69 111 LEU A O 1
ATOM 838 N N . CYS A 1 112 ? -9.925 3.098 20.652 1.00 96.06 112 CYS A N 1
ATOM 839 C CA . CYS A 1 112 ? -10.642 4.299 20.259 1.00 96.06 112 CYS A CA 1
ATOM 840 C C . CYS A 1 112 ? -10.514 4.498 18.751 1.00 96.06 112 CYS A C 1
ATOM 842 O O . CYS A 1 112 ? -9.549 4.043 18.142 1.00 96.06 112 CYS A O 1
ATOM 844 N N . ASN A 1 113 ? -11.475 5.187 18.150 1.00 97.12 113 ASN A N 1
ATOM 845 C CA . ASN A 1 113 ? -11.409 5.585 16.752 1.00 97.12 113 ASN A CA 1
ATOM 846 C C . ASN A 1 113 ? -12.229 6.856 16.567 1.00 97.12 113 ASN A C 1
ATOM 848 O O . ASN A 1 113 ? -13.420 6.887 16.897 1.00 97.12 113 ASN A O 1
ATOM 852 N N . ILE A 1 114 ? -11.569 7.912 16.106 1.00 98.00 114 ILE A N 1
ATOM 853 C CA . ILE A 1 114 ? -12.188 9.203 15.839 1.00 98.00 114 ILE A CA 1
ATOM 854 C C . ILE A 1 114 ? -12.269 9.371 14.330 1.00 98.00 114 ILE A C 1
ATOM 856 O O . ILE A 1 114 ? -11.254 9.400 13.633 1.00 98.00 114 ILE A O 1
ATOM 860 N N . GLY A 1 115 ? -13.497 9.499 13.848 1.00 96.88 115 GLY A N 1
ATOM 861 C CA . GLY A 1 115 ? -13.816 9.737 12.455 1.00 96.88 115 GLY A CA 1
ATOM 862 C C . GLY A 1 115 ? -14.117 11.202 12.165 1.00 96.88 115 GLY A C 1
ATOM 863 O O . GLY A 1 115 ? -14.796 11.900 12.925 1.00 96.88 115 GLY A O 1
ATOM 864 N N . CYS A 1 116 ? -13.649 11.635 11.009 1.00 95.56 116 CYS A N 1
ATOM 865 C CA . CYS A 1 116 ? -14.110 12.781 10.247 1.00 95.56 116 CYS A CA 1
ATOM 866 C C . CYS A 1 116 ? -14.774 12.267 8.961 1.00 95.56 116 CYS A C 1
ATOM 868 O O . CYS A 1 116 ? -14.688 11.093 8.617 1.00 95.56 116 CYS A O 1
ATOM 870 N N . PHE A 1 117 ? -15.384 13.164 8.184 1.00 94.06 117 PHE A N 1
ATOM 871 C CA . PHE A 1 117 ? -16.070 12.778 6.946 1.00 94.06 117 PHE A CA 1
ATOM 872 C C . PHE A 1 117 ? -15.198 11.925 6.001 1.00 94.06 117 PHE A C 1
ATOM 874 O O . PHE A 1 117 ? -15.648 10.887 5.523 1.00 94.06 117 PHE A O 1
ATOM 881 N N . CYS A 1 118 ? -13.948 12.335 5.767 1.00 94.62 118 CYS A N 1
ATOM 882 C CA . CYS A 1 118 ? -13.046 11.677 4.820 1.00 94.62 118 CYS A CA 1
ATOM 883 C C . CYS A 1 118 ? -11.860 10.951 5.459 1.00 94.62 118 CYS A C 1
ATOM 885 O O . CYS A 1 118 ? -11.044 10.402 4.725 1.00 94.62 118 CYS A O 1
ATOM 887 N N . CYS A 1 119 ? -11.711 10.970 6.783 1.00 95.69 119 CYS A N 1
ATOM 888 C CA . CYS A 1 119 ? -10.574 10.339 7.441 1.00 95.69 119 CYS A CA 1
ATOM 889 C C . CYS A 1 119 ? -10.936 9.801 8.814 1.00 95.69 119 CYS A C 1
ATOM 891 O O . CYS A 1 119 ? -11.887 10.268 9.431 1.00 95.69 119 CYS A O 1
ATOM 893 N N . ASN A 1 120 ? -10.177 8.834 9.302 1.00 96.75 120 ASN A N 1
ATOM 894 C CA . ASN A 1 120 ? -10.270 8.379 10.676 1.00 96.75 120 ASN A CA 1
ATOM 895 C C . ASN A 1 120 ? -8.875 8.133 11.253 1.00 96.75 120 ASN A C 1
ATOM 897 O O . ASN A 1 120 ? -7.901 7.943 10.525 1.00 96.75 120 ASN A O 1
ATOM 901 N N . CYS A 1 121 ? -8.788 8.192 12.575 1.00 97.38 121 CYS A N 1
ATOM 902 C CA . CYS A 1 121 ? -7.591 7.848 13.320 1.00 97.38 121 CYS A CA 1
ATOM 903 C C . CYS A 1 121 ? -8.014 7.132 14.599 1.00 97.38 121 CYS A C 1
ATOM 905 O O . CYS A 1 121 ? -8.788 7.666 15.401 1.00 97.38 121 CYS A O 1
ATOM 907 N N . GLY A 1 122 ? -7.516 5.916 14.779 1.00 96.31 122 GLY A N 1
ATOM 908 C CA . GLY A 1 122 ? -7.827 5.078 15.921 1.00 96.31 122 GLY A CA 1
ATOM 909 C C . GLY A 1 122 ? -6.592 4.529 16.603 1.00 96.31 122 GLY A C 1
ATOM 910 O O . GLY A 1 122 ? -5.520 4.423 16.012 1.00 96.31 122 GLY A O 1
ATOM 911 N N . ILE A 1 123 ? -6.764 4.167 17.868 1.00 97.31 123 ILE A N 1
ATOM 912 C CA . ILE A 1 123 ? -5.782 3.411 18.629 1.00 97.31 123 ILE A CA 1
ATOM 913 C C . ILE A 1 123 ? -6.217 1.952 18.645 1.00 97.31 123 ILE A C 1
ATOM 915 O O . ILE A 1 123 ? -7.336 1.630 19.045 1.00 97.31 123 ILE A O 1
ATOM 919 N N . ILE A 1 124 ? -5.313 1.071 18.241 1.00 94.62 124 ILE A N 1
ATOM 920 C CA . ILE A 1 124 ? -5.498 -0.378 18.202 1.00 94.62 124 ILE A CA 1
ATOM 921 C C . ILE A 1 124 ? -4.470 -1.068 19.091 1.00 94.62 124 ILE A C 1
ATOM 923 O O . ILE A 1 124 ? -3.389 -0.539 19.367 1.00 94.62 124 ILE A O 1
ATOM 927 N N . GLN A 1 125 ? -4.780 -2.292 19.512 1.00 91.62 125 GLN A N 1
ATOM 928 C CA . GLN A 1 125 ? -3.743 -3.163 20.054 1.00 91.62 125 GLN A CA 1
ATOM 929 C C . GLN A 1 125 ? -2.747 -3.516 18.932 1.00 91.62 125 GLN A C 1
ATOM 931 O O . GLN A 1 125 ? -3.179 -4.026 17.894 1.00 91.62 125 GLN A O 1
ATOM 936 N N . PRO A 1 126 ? -1.434 -3.271 19.110 1.00 90.44 126 PRO A N 1
ATOM 937 C CA . PRO A 1 126 ? -0.456 -3.484 18.053 1.00 90.44 126 PRO A CA 1
ATOM 938 C C . PRO A 1 126 ? -0.354 -4.966 17.692 1.00 90.44 126 PRO A C 1
ATOM 940 O O . PRO A 1 126 ? -0.076 -5.806 18.549 1.00 90.44 126 PRO A O 1
ATOM 943 N N . LYS A 1 127 ? -0.570 -5.274 16.411 1.00 87.38 127 LYS A N 1
ATOM 944 C CA . LYS A 1 127 ? -0.427 -6.626 15.836 1.00 87.38 127 LYS A CA 1
ATOM 945 C C . LYS A 1 127 ? 0.739 -6.710 14.859 1.00 87.38 127 LYS A C 1
ATOM 947 O O . LYS A 1 127 ? 1.412 -7.731 14.779 1.00 87.38 127 LYS A O 1
ATOM 952 N N . VAL A 1 128 ? 0.971 -5.619 14.137 1.00 88.62 128 VAL A N 1
ATOM 953 C CA . VAL A 1 128 ? 2.017 -5.469 13.129 1.00 88.62 128 VAL A CA 1
ATOM 954 C C . VAL A 1 128 ? 2.797 -4.193 13.420 1.00 88.62 128 VAL A C 1
ATOM 956 O O . VAL A 1 128 ? 2.307 -3.293 14.103 1.00 88.62 128 VAL A O 1
ATOM 959 N N . CYS A 1 129 ? 4.027 -4.107 12.927 1.00 92.56 129 CYS A N 1
ATOM 960 C CA . CYS A 1 129 ? 4.800 -2.875 13.030 1.00 92.56 129 CYS A CA 1
ATOM 961 C C . CYS A 1 129 ? 4.285 -1.829 12.037 1.00 92.56 129 CYS A C 1
ATOM 963 O O . CYS A 1 129 ? 4.119 -0.665 12.399 1.00 92.56 129 CYS A O 1
ATOM 965 N N . CYS A 1 130 ? 4.007 -2.255 10.808 1.00 93.56 130 CYS A N 1
ATOM 966 C CA . CYS A 1 130 ? 3.478 -1.418 9.742 1.00 93.56 130 CYS A CA 1
ATOM 967 C C . CYS A 1 130 ? 2.697 -2.295 8.760 1.00 93.56 130 CYS A C 1
ATOM 969 O O . CYS A 1 130 ? 3.130 -3.400 8.446 1.00 93.56 130 CYS A O 1
ATOM 971 N N . GLY A 1 131 ? 1.569 -1.823 8.259 1.00 95.50 131 GLY A N 1
ATOM 972 C CA . GLY A 1 131 ? 0.821 -2.495 7.206 1.00 95.50 131 GLY A CA 1
ATOM 973 C C . GLY A 1 131 ? -0.130 -1.500 6.587 1.00 95.50 131 GLY A C 1
ATOM 974 O O . GLY A 1 131 ? -1.020 -1.015 7.275 1.00 95.50 131 GLY A O 1
ATOM 975 N N . GLY A 1 132 ? 0.064 -1.152 5.326 1.00 95.81 132 GLY A N 1
ATOM 976 C CA . GLY A 1 132 ? -0.749 -0.116 4.717 1.00 95.81 132 GLY A CA 1
ATOM 977 C C . GLY A 1 132 ? -0.718 -0.150 3.210 1.00 95.81 132 GLY A C 1
ATOM 978 O O . GLY A 1 132 ? 0.209 -0.666 2.587 1.00 95.81 132 GLY A O 1
ATOM 979 N N . VAL A 1 133 ? -1.765 0.407 2.629 1.00 97.31 133 VAL A N 1
ATOM 980 C CA . VAL A 1 133 ? -1.898 0.585 1.193 1.00 97.31 133 VAL A CA 1
ATOM 981 C C . VAL A 1 133 ? -2.596 1.905 0.924 1.00 97.31 133 VAL A C 1
ATOM 983 O O . VAL A 1 133 ? -3.504 2.314 1.649 1.00 97.31 133 VAL A O 1
ATOM 986 N N . GLY A 1 134 ? -2.161 2.597 -0.117 1.00 96.25 134 GLY A N 1
ATOM 987 C CA . GLY A 1 134 ? -2.762 3.852 -0.522 1.00 96.25 134 GLY A CA 1
ATOM 988 C C . GLY A 1 134 ? -2.634 4.079 -2.011 1.00 96.25 134 GLY A C 1
ATOM 989 O O . GLY A 1 134 ? -1.708 3.594 -2.657 1.00 96.25 134 GLY A O 1
ATOM 990 N N . GLN A 1 135 ? -3.571 4.846 -2.547 1.00 96.38 135 GLN A N 1
ATOM 991 C CA . GLN A 1 135 ? -3.583 5.278 -3.929 1.00 96.38 135 GLN A CA 1
ATOM 992 C C . GLN A 1 135 ? -4.043 6.732 -4.006 1.00 96.38 135 GLN A C 1
ATOM 994 O O . GLN A 1 135 ? -5.013 7.130 -3.360 1.00 96.38 135 GLN A O 1
ATOM 999 N N . CYS A 1 136 ? -3.343 7.535 -4.801 1.00 95.75 136 CYS A N 1
ATOM 1000 C CA . CYS A 1 136 ? -3.756 8.882 -5.150 1.00 95.75 136 CYS A CA 1
ATOM 1001 C C . CYS A 1 136 ? -3.374 9.186 -6.598 1.00 95.75 136 CYS A C 1
ATOM 1003 O O . CYS A 1 136 ? -2.193 9.161 -6.951 1.00 95.75 136 CYS A O 1
ATOM 1005 N N . LEU A 1 137 ? -4.367 9.496 -7.438 1.00 95.25 137 LEU A N 1
ATOM 1006 C CA . LEU A 1 137 ? -4.172 9.612 -8.887 1.00 95.25 137 LEU A CA 1
ATOM 1007 C C . LEU A 1 137 ? -3.609 8.298 -9.457 1.00 95.25 137 LEU A C 1
ATOM 1009 O O . LEU A 1 137 ? -4.147 7.226 -9.179 1.00 95.25 137 LEU A O 1
ATOM 1013 N N . CYS A 1 138 ? -2.538 8.379 -10.244 1.00 96.31 138 CYS A N 1
ATOM 1014 C CA . CYS A 1 138 ? -1.807 7.229 -10.767 1.00 96.31 138 CYS A CA 1
ATOM 1015 C C . CYS A 1 138 ? -0.744 6.690 -9.799 1.00 96.31 138 CYS A C 1
ATOM 1017 O O . CYS A 1 138 ? -0.060 5.731 -10.131 1.00 96.31 138 CYS A O 1
ATOM 1019 N N . PHE A 1 139 ? -0.553 7.293 -8.624 1.00 97.50 139 PHE A N 1
ATOM 1020 C CA . PHE A 1 139 ? 0.434 6.816 -7.660 1.00 97.50 139 PHE A CA 1
ATOM 1021 C C . PHE A 1 139 ? -0.219 5.874 -6.668 1.00 97.50 139 PHE A C 1
ATOM 1023 O O . PHE A 1 139 ? -1.289 6.170 -6.136 1.00 97.50 139 PHE A O 1
ATOM 1030 N N . HIS A 1 140 ? 0.456 4.779 -6.359 1.00 97.69 140 HIS A N 1
ATOM 1031 C CA . HIS A 1 140 ? 0.083 3.924 -5.246 1.00 97.69 140 HIS A CA 1
ATOM 1032 C C . HIS A 1 140 ? 1.307 3.533 -4.435 1.00 97.69 140 HIS A C 1
ATOM 1034 O O . HIS A 1 140 ? 2.438 3.561 -4.923 1.00 97.69 140 HIS A O 1
ATOM 1040 N N . GLY A 1 141 ? 1.074 3.176 -3.182 1.00 97.56 141 GLY A N 1
ATOM 1041 C CA . GLY A 1 141 ? 2.116 2.718 -2.289 1.00 97.56 141 GLY A CA 1
ATOM 1042 C C . GLY A 1 141 ? 1.600 1.650 -1.350 1.00 97.56 141 GLY A C 1
ATOM 1043 O O . GLY A 1 141 ? 0.414 1.612 -1.021 1.00 97.56 141 GLY A O 1
ATOM 1044 N N . THR A 1 142 ? 2.518 0.790 -0.937 1.00 97.62 142 THR A N 1
ATOM 1045 C CA . THR A 1 142 ? 2.244 -0.314 -0.025 1.00 97.62 142 THR A CA 1
ATOM 1046 C C . THR A 1 142 ? 3.362 -0.398 1.000 1.00 97.62 142 THR A C 1
ATOM 1048 O O . THR A 1 142 ? 4.525 -0.151 0.672 1.00 97.62 142 THR A O 1
ATOM 1051 N N . SER A 1 143 ? 3.028 -0.764 2.231 1.00 96.88 143 SER A N 1
ATOM 1052 C CA . SER A 1 143 ? 3.976 -1.022 3.308 1.00 96.88 143 SER A CA 1
ATOM 1053 C C . SER A 1 143 ? 3.591 -2.272 4.100 1.00 96.88 143 SER A C 1
ATOM 1055 O O . SER A 1 143 ? 2.411 -2.585 4.247 1.00 96.88 143 SER A O 1
ATOM 1057 N N . SER A 1 144 ? 4.586 -3.007 4.600 1.00 96.50 144 SER A N 1
ATOM 1058 C CA . SER A 1 144 ? 4.376 -4.269 5.315 1.00 96.50 144 SER A CA 1
ATOM 1059 C C . SER A 1 144 ? 5.553 -4.636 6.220 1.00 96.50 144 SER A C 1
ATOM 1061 O O . SER A 1 144 ? 6.662 -4.883 5.750 1.00 96.50 144 SER A O 1
ATOM 1063 N N . LEU A 1 145 ? 5.335 -4.695 7.531 1.00 95.31 145 LEU A N 1
ATOM 1064 C CA . LEU A 1 145 ? 6.309 -5.159 8.512 1.00 95.31 145 LEU A CA 1
ATOM 1065 C C . LEU A 1 145 ? 5.585 -5.802 9.715 1.00 95.31 145 LEU A C 1
ATOM 1067 O O . LEU A 1 145 ? 4.942 -5.081 10.483 1.00 95.31 145 LEU A O 1
ATOM 1071 N N . PRO A 1 146 ? 5.707 -7.123 9.944 1.00 94.25 146 PRO A N 1
ATOM 1072 C CA . PRO A 1 146 ? 6.455 -8.091 9.135 1.00 94.25 146 PRO A CA 1
ATOM 1073 C C . PRO A 1 146 ? 5.885 -8.240 7.714 1.00 94.25 146 PRO A C 1
ATOM 1075 O O . PRO A 1 146 ? 4.698 -7.997 7.489 1.00 94.25 146 PRO A O 1
ATOM 1078 N N . LEU A 1 147 ? 6.746 -8.641 6.771 1.00 95.00 147 LEU A N 1
ATOM 1079 C CA . LEU A 1 147 ? 6.344 -8.947 5.396 1.00 95.00 147 LEU A CA 1
ATOM 1080 C C . LEU A 1 147 ? 5.253 -10.029 5.389 1.00 95.00 147 LEU A C 1
ATOM 1082 O O . LEU A 1 147 ? 5.229 -10.905 6.254 1.00 95.00 147 LEU A O 1
ATOM 1086 N N . ASN A 1 148 ? 4.328 -9.939 4.439 1.00 93.94 148 ASN A N 1
ATOM 1087 C CA . ASN A 1 148 ? 3.221 -10.879 4.273 1.00 93.94 148 ASN A CA 1
ATOM 1088 C C . ASN A 1 148 ? 2.648 -10.776 2.857 1.00 93.94 148 ASN A C 1
ATOM 1090 O O . ASN A 1 148 ? 2.709 -9.718 2.232 1.00 93.94 148 ASN A O 1
ATOM 1094 N N . ASP A 1 149 ? 2.026 -11.854 2.389 1.00 94.25 149 ASP A N 1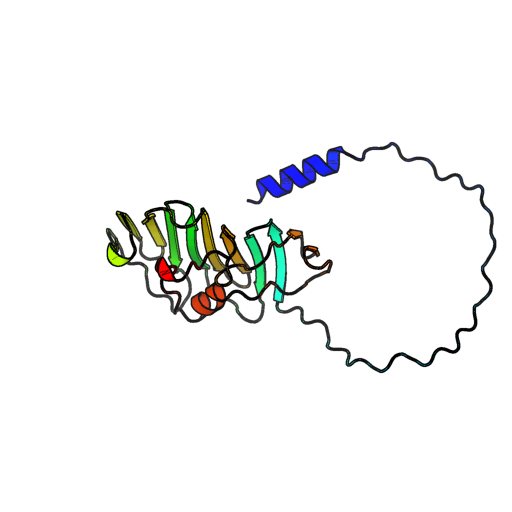
ATOM 1095 C CA . ASP A 1 149 ? 1.488 -11.950 1.027 1.00 94.25 149 ASP A CA 1
ATOM 1096 C C . ASP A 1 149 ? 0.313 -10.993 0.749 1.00 94.25 149 ASP A C 1
ATOM 1098 O O . ASP A 1 149 ? -0.047 -10.779 -0.406 1.00 94.25 149 ASP A O 1
ATOM 1102 N N . TYR A 1 150 ? -0.305 -10.415 1.787 1.00 94.19 150 TYR A N 1
ATOM 1103 C CA . TYR A 1 150 ? -1.435 -9.502 1.617 1.00 94.19 150 TYR A CA 1
ATOM 1104 C C . TYR A 1 150 ? -0.987 -8.102 1.172 1.00 94.19 150 TYR A C 1
ATOM 1106 O O . TYR A 1 150 ? -1.591 -7.525 0.265 1.00 94.19 150 TYR A O 1
ATOM 1114 N N . PHE A 1 151 ? 0.086 -7.579 1.772 1.00 95.19 151 PHE A N 1
ATOM 1115 C CA . PHE A 1 151 ? 0.651 -6.267 1.443 1.00 95.19 151 PHE A CA 1
ATOM 1116 C C . PHE A 1 151 ? 1.915 -6.376 0.578 1.00 95.19 151 PHE A C 1
ATOM 1118 O O . PHE A 1 151 ? 1.960 -5.886 -0.546 1.00 95.19 151 PHE A O 1
ATOM 1125 N N . LEU A 1 152 ? 2.970 -6.989 1.110 1.00 95.06 152 LEU A N 1
ATOM 1126 C CA . LEU A 1 152 ? 4.270 -7.081 0.450 1.00 95.06 152 LEU A CA 1
ATOM 1127 C C . LEU A 1 152 ? 4.996 -8.325 0.955 1.00 95.06 152 LEU A C 1
ATOM 1129 O O . LEU A 1 152 ? 5.302 -8.427 2.148 1.00 95.06 152 LEU A O 1
ATOM 1133 N N . LYS A 1 153 ? 5.256 -9.250 0.030 1.00 95.25 153 LYS A N 1
ATOM 1134 C CA . LYS A 1 153 ? 5.849 -10.560 0.305 1.00 95.25 153 LYS A CA 1
ATOM 1135 C C . LYS A 1 153 ? 7.356 -10.509 0.541 1.00 95.25 153 LYS A C 1
ATOM 1137 O O . LYS A 1 153 ? 7.852 -11.159 1.454 1.00 95.25 153 LYS A O 1
ATOM 114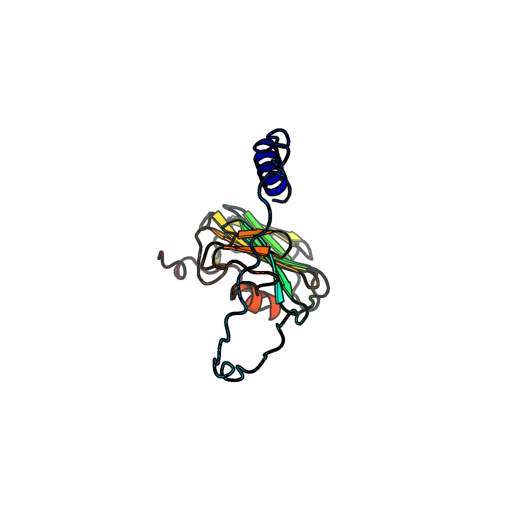2 N N . ASP A 1 154 ? 8.060 -9.723 -0.267 1.00 96.00 154 ASP A N 1
ATOM 1143 C CA . ASP A 1 154 ? 9.520 -9.685 -0.314 1.00 96.00 154 ASP A CA 1
ATOM 1144 C C . ASP A 1 154 ? 10.048 -8.261 -0.138 1.00 96.00 154 ASP A C 1
ATOM 1146 O O . ASP A 1 154 ? 9.349 -7.275 -0.380 1.00 96.00 154 ASP A O 1
ATOM 1150 N N . TYR A 1 155 ? 11.315 -8.147 0.264 1.00 96.38 155 TYR A N 1
ATOM 1151 C CA . TYR A 1 155 ? 11.972 -6.848 0.347 1.00 96.38 155 TYR A CA 1
ATOM 1152 C C . TYR A 1 155 ? 12.131 -6.220 -1.039 1.00 96.38 155 TYR A C 1
ATOM 1154 O O . TYR A 1 155 ? 12.480 -6.904 -2.000 1.00 96.38 155 TYR A O 1
ATOM 1162 N N . LEU A 1 156 ? 11.960 -4.900 -1.126 1.00 96.88 156 LEU A N 1
ATOM 1163 C CA . LEU A 1 156 ? 12.148 -4.153 -2.369 1.00 96.88 156 LEU A CA 1
ATOM 1164 C C . LEU A 1 156 ? 13.077 -2.955 -2.153 1.00 96.88 156 LEU A C 1
ATOM 1166 O O . LEU A 1 156 ? 12.992 -2.253 -1.145 1.00 96.88 156 LEU A O 1
ATOM 1170 N N . CYS A 1 157 ? 13.975 -2.706 -3.104 1.00 98.00 157 CYS A N 1
ATOM 1171 C CA . CYS A 1 157 ? 14.830 -1.521 -3.102 1.00 98.00 157 CYS A CA 1
ATOM 1172 C C . CYS A 1 157 ? 14.785 -0.879 -4.482 1.00 98.00 157 CYS A C 1
ATOM 1174 O O . CYS A 1 157 ? 15.151 -1.515 -5.470 1.00 98.00 157 CYS A O 1
ATOM 1176 N N . ALA A 1 158 ? 14.336 0.372 -4.552 1.00 97.75 158 ALA A N 1
ATOM 1177 C CA . ALA A 1 158 ? 14.244 1.106 -5.805 1.00 97.75 158 ALA A CA 1
ATOM 1178 C C . ALA A 1 158 ? 14.413 2.611 -5.585 1.00 97.75 158 ALA A C 1
ATOM 1180 O O . ALA A 1 158 ? 13.983 3.168 -4.569 1.00 97.75 158 ALA A O 1
ATOM 1181 N N . CYS A 1 159 ? 15.008 3.290 -6.560 1.00 97.75 159 CYS A N 1
ATOM 1182 C CA . CYS A 1 159 ? 15.212 4.732 -6.534 1.00 97.75 159 CYS A CA 1
ATOM 1183 C C . CYS A 1 159 ? 15.043 5.306 -7.941 1.00 97.75 159 CYS A C 1
ATOM 1185 O O . CYS A 1 159 ? 15.741 4.891 -8.862 1.00 97.75 159 CYS A O 1
ATOM 1187 N N . CYS A 1 160 ? 14.147 6.283 -8.097 1.00 95.81 160 CYS A N 1
ATOM 1188 C CA . CYS A 1 160 ? 13.908 6.980 -9.365 1.00 95.81 160 CYS A CA 1
ATOM 1189 C C . CYS A 1 160 ? 13.675 6.021 -10.548 1.00 95.81 160 CYS A C 1
ATOM 1191 O O . CYS A 1 160 ? 14.320 6.158 -11.584 1.00 95.81 160 CYS A O 1
ATOM 1193 N N . PHE A 1 161 ? 12.770 5.053 -10.383 1.00 97.12 161 PHE A N 1
ATOM 1194 C CA . PHE A 1 161 ? 12.436 4.023 -11.381 1.00 97.12 161 PHE A CA 1
ATOM 1195 C C . PHE A 1 161 ? 13.512 2.972 -11.660 1.00 97.12 161 PHE A C 1
ATOM 1197 O O . PHE A 1 161 ? 13.320 2.106 -12.511 1.00 97.12 161 PHE A O 1
ATOM 1204 N N . ILE A 1 162 ? 14.627 3.010 -10.933 1.00 97.44 162 ILE A N 1
ATOM 1205 C CA . ILE A 1 162 ? 15.660 1.981 -10.993 1.00 97.44 162 ILE A CA 1
ATOM 1206 C C . ILE A 1 162 ? 15.430 1.030 -9.824 1.00 97.44 162 ILE A C 1
ATOM 1208 O O . ILE A 1 162 ? 15.625 1.410 -8.666 1.00 97.44 162 ILE A O 1
ATOM 1212 N N . THR A 1 163 ? 15.022 -0.198 -10.122 1.00 97.62 163 THR A N 1
ATOM 1213 C CA . THR A 1 163 ? 14.951 -1.277 -9.136 1.00 97.62 163 THR A CA 1
ATOM 1214 C C . THR A 1 163 ? 16.351 -1.846 -8.947 1.00 97.62 163 THR A C 1
ATOM 1216 O O . THR A 1 163 ? 17.070 -2.095 -9.912 1.00 97.62 163 THR A O 1
ATOM 1219 N N . LEU A 1 164 ? 16.760 -1.992 -7.690 1.00 97.62 164 LEU A N 1
ATOM 1220 C CA . LEU A 1 164 ? 18.068 -2.501 -7.275 1.00 97.62 164 LEU A CA 1
ATOM 1221 C C . LEU A 1 164 ? 17.965 -3.915 -6.686 1.00 97.62 164 LEU A C 1
ATOM 1223 O O . LEU A 1 164 ? 18.938 -4.662 -6.722 1.00 97.62 164 LEU A O 1
ATOM 1227 N N . PHE A 1 165 ? 16.808 -4.260 -6.116 1.00 97.06 165 PHE A N 1
ATOM 1228 C CA . PHE A 1 165 ? 16.506 -5.560 -5.515 1.00 97.06 165 PHE A CA 1
ATOM 1229 C C . PHE A 1 165 ? 14.985 -5.812 -5.574 1.00 97.06 165 PHE A C 1
ATOM 1231 O O . PHE A 1 165 ? 14.249 -4.852 -5.319 1.00 97.06 165 PHE A O 1
ATOM 1238 N N . PRO A 1 166 ? 14.503 -7.046 -5.849 1.00 95.19 166 PRO A N 1
ATOM 1239 C CA . PRO A 1 166 ? 15.270 -8.292 -6.016 1.00 95.19 166 PRO A CA 1
ATOM 1240 C C . PRO A 1 166 ? 15.976 -8.423 -7.369 1.00 95.19 166 PRO A C 1
ATOM 1242 O O . PRO A 1 166 ? 17.014 -9.073 -7.455 1.00 95.19 166 PRO A O 1
ATOM 1245 N N . GLU A 1 167 ? 15.453 -7.769 -8.403 1.00 95.94 167 GLU A N 1
ATOM 1246 C CA . GLU A 1 167 ? 16.019 -7.755 -9.749 1.00 95.94 167 GLU A CA 1
ATOM 1247 C C . GLU A 1 167 ? 16.453 -6.335 -10.119 1.00 95.94 167 GLU A C 1
ATOM 1249 O O . GLU A 1 167 ? 15.762 -5.362 -9.810 1.00 95.94 167 GLU A O 1
ATOM 1254 N N . PHE A 1 168 ? 17.614 -6.206 -10.764 1.00 96.94 168 PHE A N 1
ATOM 1255 C CA . PHE A 1 168 ? 18.085 -4.917 -11.254 1.00 96.94 168 PHE A CA 1
ATOM 1256 C C . PHE A 1 168 ? 17.414 -4.581 -12.586 1.00 96.94 168 PHE A C 1
ATOM 1258 O O . PHE A 1 168 ? 17.528 -5.343 -13.545 1.00 96.94 168 PHE A O 1
ATOM 1265 N N . GLY A 1 169 ? 16.777 -3.417 -12.681 1.00 96.00 169 GLY A N 1
ATOM 1266 C CA . GLY A 1 169 ? 16.137 -2.993 -13.923 1.00 96.00 169 GLY A CA 1
ATOM 1267 C C . GLY A 1 169 ? 15.601 -1.568 -13.883 1.00 96.00 169 GLY A C 1
ATOM 1268 O O . GLY A 1 169 ? 15.542 -0.933 -12.831 1.00 96.00 169 GLY A O 1
ATOM 1269 N N . LEU A 1 170 ? 15.216 -1.064 -15.055 1.00 96.25 170 LEU A N 1
ATOM 1270 C CA . LEU A 1 170 ? 14.571 0.236 -15.222 1.00 96.25 170 LEU A CA 1
ATOM 1271 C C . LEU A 1 170 ? 13.080 0.024 -15.478 1.00 96.25 170 LEU A C 1
ATOM 1273 O O . LEU A 1 170 ? 12.727 -0.752 -16.364 1.00 96.25 170 LEU A O 1
ATOM 1277 N N . CYS A 1 171 ? 12.232 0.745 -14.744 1.00 95.75 171 CYS A N 1
ATOM 1278 C CA . CYS A 1 171 ? 10.777 0.683 -14.873 1.00 95.75 171 CYS A CA 1
ATOM 1279 C C . CYS A 1 171 ? 10.221 -0.744 -14.733 1.00 95.75 171 CYS A C 1
ATOM 1281 O O . CYS A 1 171 ? 9.319 -1.132 -15.468 1.00 95.75 171 CYS A O 1
ATOM 1283 N N . LEU A 1 172 ? 10.762 -1.536 -13.797 1.00 96.31 172 LEU A N 1
ATOM 1284 C CA . LEU A 1 172 ? 10.180 -2.842 -13.490 1.00 96.31 172 LEU A CA 1
ATOM 1285 C C . LEU A 1 172 ? 8.804 -2.665 -12.822 1.00 96.31 172 LEU A C 1
ATOM 1287 O O . LEU A 1 172 ? 8.636 -1.736 -12.012 1.00 96.31 172 LEU A O 1
ATOM 1291 N N . PRO A 1 173 ? 7.838 -3.553 -13.115 1.00 96.44 173 PRO A N 1
ATOM 1292 C CA . PRO A 1 173 ? 6.525 -3.503 -12.489 1.00 96.44 173 PRO A CA 1
ATOM 1293 C C . PRO A 1 173 ? 6.643 -3.671 -10.966 1.00 96.44 173 PRO A C 1
ATOM 1295 O O . PRO A 1 173 ? 7.563 -4.345 -10.486 1.00 96.44 173 PRO A O 1
ATOM 1298 N N . PRO A 1 174 ? 5.758 -3.034 -10.180 1.00 96.25 174 PRO A N 1
ATOM 1299 C CA . PRO A 1 174 ? 5.701 -3.275 -8.745 1.00 96.25 174 PRO A CA 1
ATOM 1300 C C . PRO A 1 174 ? 5.266 -4.718 -8.444 1.00 96.25 174 PRO A C 1
ATOM 1302 O O . PRO A 1 174 ? 4.560 -5.320 -9.252 1.00 96.25 174 PRO A O 1
ATOM 1305 N N . PRO A 1 175 ? 5.638 -5.275 -7.276 1.00 95.94 175 PRO A N 1
ATOM 1306 C CA . PRO A 1 175 ? 5.122 -6.566 -6.835 1.00 95.94 175 PRO A CA 1
ATOM 1307 C C . PRO A 1 175 ? 3.595 -6.555 -6.703 1.00 95.94 175 PRO A C 1
ATOM 1309 O O . PRO A 1 175 ? 3.016 -5.558 -6.253 1.00 95.94 175 PRO A O 1
ATOM 1312 N N . ASP A 1 176 ? 2.966 -7.690 -7.017 1.00 95.06 176 ASP A N 1
ATOM 1313 C CA . ASP A 1 176 ? 1.531 -7.887 -6.818 1.00 95.06 176 ASP A CA 1
ATOM 1314 C C . ASP A 1 176 ? 1.144 -7.643 -5.353 1.00 95.06 176 ASP A C 1
ATOM 1316 O O . ASP A 1 176 ? 1.773 -8.151 -4.423 1.00 95.06 176 ASP A O 1
ATOM 1320 N N . CYS A 1 177 ? 0.087 -6.856 -5.150 1.00 95.31 177 CYS A N 1
ATOM 1321 C CA . CYS A 1 177 ? -0.414 -6.478 -3.833 1.00 95.31 177 CYS A CA 1
ATOM 1322 C C . CYS A 1 177 ? -1.924 -6.710 -3.774 1.00 95.31 177 CYS A C 1
ATOM 1324 O O . CYS A 1 177 ? -2.700 -5.994 -4.414 1.00 95.31 177 CYS A O 1
ATOM 1326 N N . ARG A 1 178 ? -2.348 -7.704 -2.988 1.00 95.50 178 ARG A N 1
ATOM 1327 C CA . ARG A 1 178 ? -3.770 -8.030 -2.815 1.00 95.50 178 ARG A CA 1
ATOM 1328 C C . ARG A 1 178 ? -4.524 -6.899 -2.118 1.00 95.50 178 ARG A C 1
ATOM 1330 O O . ARG A 1 178 ? -5.593 -6.514 -2.575 1.00 95.50 178 ARG A O 1
ATOM 1337 N N . ALA A 1 179 ? -3.917 -6.294 -1.097 1.00 94.62 179 ALA A N 1
ATOM 1338 C CA . ALA A 1 179 ? -4.472 -5.140 -0.392 1.00 94.62 179 ALA A CA 1
ATOM 1339 C C . ALA A 1 179 ? -4.823 -3.973 -1.337 1.00 94.62 179 ALA A C 1
ATOM 1341 O O . ALA A 1 179 ? -5.827 -3.293 -1.141 1.00 94.62 179 ALA A O 1
ATOM 1342 N N . LEU A 1 180 ? -4.022 -3.749 -2.385 1.00 95.06 180 LEU A N 1
ATOM 1343 C CA . LEU A 1 180 ? -4.275 -2.707 -3.380 1.00 95.06 180 LEU A CA 1
ATOM 1344 C C . LEU A 1 180 ? -5.464 -3.043 -4.283 1.00 95.06 180 LEU A C 1
ATOM 1346 O O . LEU A 1 180 ? -6.231 -2.150 -4.637 1.00 95.06 180 LEU A O 1
ATOM 1350 N N . GLN A 1 181 ? -5.627 -4.315 -4.648 1.00 94.00 181 GLN A N 1
ATOM 1351 C CA . GLN A 1 181 ? -6.786 -4.771 -5.415 1.00 94.00 181 GLN A CA 1
ATOM 1352 C C . GLN A 1 181 ? -8.069 -4.553 -4.605 1.00 94.00 181 GLN A C 1
ATOM 1354 O O . GLN A 1 181 ? -9.001 -3.930 -5.112 1.00 94.00 181 GLN A O 1
ATOM 1359 N N . ASP A 1 182 ? -8.061 -4.946 -3.328 1.00 92.94 182 ASP A N 1
ATOM 1360 C CA . ASP A 1 182 ? -9.188 -4.769 -2.405 1.00 92.94 182 ASP A CA 1
ATOM 1361 C C . ASP A 1 182 ? -9.512 -3.276 -2.182 1.00 92.94 182 ASP A C 1
ATOM 1363 O O . ASP A 1 182 ? -10.681 -2.880 -2.170 1.00 92.94 182 ASP A O 1
ATOM 1367 N N . LEU A 1 183 ? -8.485 -2.416 -2.093 1.00 91.50 183 LEU A N 1
ATOM 1368 C CA . LEU A 1 183 ? -8.643 -0.955 -2.026 1.00 91.50 183 LEU A CA 1
ATOM 1369 C C . LEU A 1 183 ? -9.381 -0.400 -3.250 1.00 91.50 183 LEU A C 1
ATOM 1371 O O . LEU A 1 183 ? -10.281 0.425 -3.101 1.00 91.50 183 LEU A O 1
ATOM 1375 N N . ARG A 1 184 ? -9.045 -0.872 -4.454 1.00 90.62 184 ARG A N 1
ATOM 1376 C CA . ARG A 1 184 ? -9.625 -0.377 -5.716 1.00 90.62 184 ARG A CA 1
ATOM 1377 C C . ARG A 1 184 ? -11.085 -0.753 -5.904 1.00 90.62 184 ARG A C 1
ATOM 1379 O O . ARG A 1 184 ? -11.838 0.034 -6.471 1.00 90.62 184 ARG A O 1
ATOM 1386 N N . VAL A 1 185 ? -11.489 -1.932 -5.441 1.00 89.62 185 VAL A N 1
ATOM 1387 C CA . VAL A 1 185 ? -12.890 -2.374 -5.530 1.00 89.62 185 VAL A CA 1
ATOM 1388 C C . VAL A 1 185 ? -13.760 -1.817 -4.398 1.00 89.62 185 VAL A C 1
ATOM 1390 O O . VAL A 1 185 ? -14.955 -2.092 -4.355 1.00 89.62 185 VAL A O 1
ATOM 1393 N N . GLY A 1 186 ? -13.183 -1.034 -3.476 1.00 80.06 186 GLY A N 1
ATOM 1394 C CA . GLY A 1 186 ? -13.885 -0.557 -2.282 1.00 80.06 186 GLY A CA 1
ATOM 1395 C C . GLY A 1 186 ? -14.228 -1.682 -1.298 1.00 80.06 186 GLY A C 1
ATOM 1396 O O . GLY A 1 186 ? -14.970 -1.464 -0.343 1.00 80.06 186 GLY A O 1
ATOM 1397 N N . GLU A 1 187 ? -13.680 -2.880 -1.508 1.00 71.00 187 GLU A N 1
ATOM 1398 C CA . GLU A 1 187 ? -13.837 -4.030 -0.620 1.00 71.00 187 GLU A CA 1
ATOM 1399 C C . GLU A 1 187 ? -12.710 -4.119 0.404 1.00 71.00 187 GLU A C 1
ATOM 1401 O O . GLU A 1 187 ? -12.599 -5.142 1.078 1.00 71.00 187 GLU A O 1
ATOM 1406 N N . PHE A 1 188 ? -11.895 -3.066 0.564 1.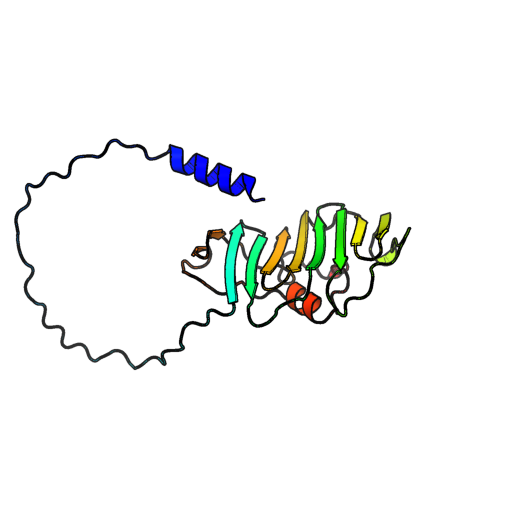00 62.56 188 PHE A N 1
ATOM 1407 C CA . PHE A 1 188 ? -10.911 -3.008 1.637 1.00 62.56 188 PHE A CA 1
ATOM 1408 C C . PHE A 1 188 ? -11.625 -3.012 2.986 1.0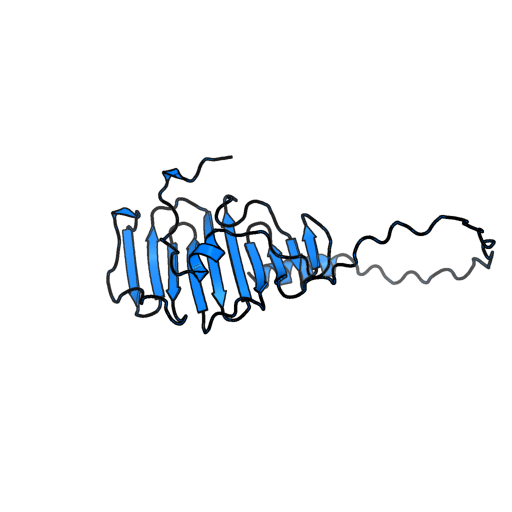0 62.56 188 PHE A C 1
ATOM 1410 O O . PHE A 1 188 ? -11.967 -1.992 3.588 1.00 62.56 188 PHE A O 1
ATOM 1417 N N . ARG A 1 189 ? -11.882 -4.223 3.458 1.00 59.09 189 ARG A N 1
ATOM 1418 C CA . ARG A 1 189 ? -12.278 -4.514 4.817 1.00 59.09 189 ARG A CA 1
ATOM 1419 C C . ARG A 1 189 ? -11.002 -4.337 5.624 1.00 59.09 189 ARG A C 1
ATOM 1421 O O . ARG A 1 189 ? -9.982 -4.933 5.292 1.00 59.09 189 ARG A O 1
ATOM 1428 N N . GLN A 1 190 ? -11.067 -3.455 6.621 1.00 55.97 190 GLN A N 1
ATOM 1429 C CA . GLN A 1 190 ? -9.978 -3.132 7.548 1.00 55.97 190 GLN A CA 1
ATOM 1430 C C . GLN A 1 190 ? -9.101 -4.353 7.875 1.00 55.97 190 GLN A C 1
ATOM 1432 O O . GLN A 1 190 ? -9.629 -5.467 7.959 1.00 55.97 190 GLN A O 1
ATOM 1437 N N . PRO A 1 191 ? -7.784 -4.156 8.074 1.00 52.19 191 PRO A N 1
ATOM 1438 C CA . PRO A 1 191 ? -6.812 -5.228 7.958 1.00 52.19 191 PRO A CA 1
ATOM 1439 C C . PRO A 1 191 ? -7.121 -6.396 8.887 1.00 52.19 191 PRO A C 1
ATOM 1441 O O . PRO A 1 191 ? -7.653 -6.253 9.994 1.00 52.19 191 PRO A O 1
ATOM 1444 N N . MET A 1 192 ? -6.799 -7.560 8.335 1.00 49.06 192 MET A N 1
ATOM 1445 C CA . MET A 1 192 ? -7.375 -8.851 8.654 1.00 49.06 192 MET A CA 1
ATOM 1446 C C . MET A 1 192 ? -7.326 -9.170 10.147 1.00 49.06 192 MET A C 1
ATOM 1448 O O . MET A 1 192 ? -6.371 -8.859 10.868 1.00 49.06 192 MET A O 1
ATOM 1452 N N . ALA A 1 193 ? -8.396 -9.808 10.622 1.00 52.62 193 ALA A N 1
ATOM 1453 C CA . ALA A 1 193 ? -8.421 -10.389 11.950 1.00 52.62 193 ALA A CA 1
ATOM 1454 C C . ALA A 1 193 ? -7.185 -11.289 12.146 1.00 52.62 193 ALA A C 1
ATOM 1456 O O . ALA A 1 193 ? -6.669 -11.886 11.205 1.00 52.62 193 ALA A O 1
ATOM 1457 N N . MET A 1 194 ? -6.728 -11.376 13.396 1.00 47.28 194 MET A N 1
ATOM 1458 C CA . MET A 1 194 ? -5.445 -11.936 13.856 1.00 47.28 194 MET A CA 1
ATOM 1459 C C . MET A 1 194 ? -5.105 -13.349 13.327 1.00 47.28 194 MET A C 1
ATOM 1461 O O . MET A 1 194 ? -3.969 -13.792 13.437 1.00 47.28 194 MET A O 1
ATOM 1465 N N . ASN A 1 195 ? -6.082 -14.051 12.759 1.00 55.50 195 ASN A N 1
ATOM 1466 C CA . ASN A 1 195 ? -6.023 -15.462 12.406 1.00 55.50 195 ASN A CA 1
ATOM 1467 C C . ASN A 1 195 ? -5.360 -15.722 11.043 1.00 55.50 195 ASN A C 1
ATOM 1469 O O . ASN A 1 195 ? -5.044 -16.870 10.748 1.00 55.50 195 ASN A O 1
ATOM 1473 N N . GLU A 1 196 ? -5.166 -14.687 10.219 1.00 53.66 196 GLU A N 1
ATOM 1474 C CA . GLU A 1 196 ? -4.557 -14.825 8.885 1.00 53.66 196 GLU A CA 1
ATOM 1475 C C . GLU A 1 196 ? -3.060 -14.486 8.853 1.00 53.66 196 GLU A C 1
ATOM 1477 O O . GLU A 1 196 ? -2.385 -14.760 7.863 1.00 53.66 196 GLU A O 1
ATOM 1482 N N . TYR A 1 197 ? -2.501 -13.979 9.958 1.00 57.09 197 TYR A N 1
ATOM 1483 C CA . TYR A 1 197 ? -1.051 -13.942 10.145 1.00 57.09 197 TYR A CA 1
ATOM 1484 C C . TYR A 1 197 ? -0.561 -15.339 10.532 1.00 57.09 197 TYR A C 1
ATOM 1486 O O . TYR A 1 197 ? -0.297 -15.624 11.699 1.00 57.09 197 TYR A O 1
ATOM 1494 N N . SER A 1 198 ? -0.439 -16.226 9.545 1.00 52.06 198 SER A N 1
ATOM 1495 C CA . SER A 1 198 ? 0.429 -17.391 9.692 1.00 52.06 198 SER A CA 1
ATOM 1496 C C . SER A 1 198 ? 1.874 -16.890 9.642 1.00 52.06 198 SER A C 1
ATOM 1498 O O . SER A 1 198 ? 2.285 -16.385 8.597 1.00 52.06 198 SER A O 1
ATOM 1500 N N . PRO A 1 199 ? 2.649 -16.970 10.740 1.00 53.38 199 PRO A N 1
ATOM 1501 C CA . PRO A 1 199 ? 4.072 -16.669 10.675 1.00 53.38 199 PRO A CA 1
ATOM 1502 C C . PRO A 1 199 ? 4.722 -17.645 9.685 1.00 53.38 199 PRO A C 1
ATOM 1504 O O . PRO A 1 199 ? 4.576 -18.860 9.848 1.00 53.38 199 PRO A O 1
ATOM 1507 N N . MET A 1 200 ? 5.365 -17.108 8.643 1.00 49.97 200 MET A N 1
ATOM 1508 C CA . MET A 1 200 ? 6.281 -17.876 7.792 1.00 49.97 200 MET A CA 1
ATOM 1509 C C . MET A 1 200 ? 7.550 -18.241 8.562 1.00 49.97 200 MET A C 1
ATOM 1511 O O . MET A 1 200 ? 7.987 -17.418 9.402 1.00 49.97 200 MET A O 1
#

Sequence (200 aa):
ETFVVLLLLAAHSRRETRPPQQPDMSERSQAPDPLVSGGNPPPAGGSSTPDYTHCTMSACFCCYNAVDLDNIALCCMYEADFLCIREGFCCAQNVEPRGIGWIADESKGELCNIGCFCCNCGIIQPKVCCGGVGQCLCFHGTSSLPLNDYFLKDYLCACCFITLFPEFGLCLPPPDCRALQDLRVGEFRQPMAMNEYSPM

pLDDT: mean 82.25, std 18.17, range [41.59, 98.25]

Radius of gyration: 23.71 Å; chains: 1; bounding box: 69×31×60 Å